Protein AF-A0A0M3J3S6-F1 (afdb_monomer)

Organism: Anisakis simplex (NCBI:txid6269)

InterPro domains:
  IPR035309 Proteasome activator complex subunit 4 [PTHR32170] (25-296)

Nearest PDB structures (foldseek):
  7naq-assembly1_c  TM=9.068E-01  e=1.098E-08  Homo sapiens
  8cvs-assembly1_c  TM=9.176E-01  e=7.617E-08  Homo sapiens
  4v7o-assembly2_B5  TM=7.459E-01  e=9.297E-04  Saccharomyces cerevisiae
  9d0t-assembly1_O  TM=7.222E-01  e=2.044E-02  Saccharomyces cerevisiae
  5h78-assembly1_B  TM=4.560E-01  e=6.782E-02  Homo sapiens

Foldseek 3Di:
DPDPPPPPVDPADPDDPDFDDDVNHRPLLVVLVVLLVVLVVCVVVVDPDPVVLLVSLVVLLCSQQPPPDHPVVLVVLVVVLVVVCVVQDDPVVPPPPGDVVSVVSVVVSVVRVVVNCCSQPVDDDHPSNVSSLLSLLVQLLDQDPVSVVSSLVSLLVVCNRDPPPVVSCLVVLLVLLPPPPPPRDPSSVLSSLSNLLSNLLLQNQDQVSCVSVVVSLVVRPPPPDPSVVVSNVSSVVSNVVSDDDHDLADDDDPVVVVVVLVVQPPVPDPDHDPDDDDDPVNVVVVVVVNVVSSVVSVD

Mean predicted aligned error: 11.18 Å

Radius of gyration: 24.39 Å; Cα contacts (8 Å, |Δi|>4): 211; chains: 1; bounding box: 54×59×64 Å

Secondary structure (DSSP, 8-state):
----------TTS---TT--EETTEEHHHHHHHHHHHHHHHHHHHT---HHHHHHHHHHHHHHHH-BSB-HHHHHHHHHHHHHHHHHH--TTTGGGG--HHHHHHHHHHHHHHHHHHHHHHS----HHHHHHHHHHHHHHTSS-HHHHHHHHHHHHHHHHHSTTTHHHHHHHHHTTT-TTSTT--HHHHHHHHHHHHHTTTTTS--HHHHHHHHHHHHH----S-HHHHHHHHHHHHHHHHH-----SS----HHHHHHHHHHH-TTT-SS--SSPPPPHHHHHHHHHHHHHHHHHHT-

Sequence (299 aa):
MIAHRSDALRADDFTHRGAITFDGRNIRQLMVEGLHELVDFLLVMQFDDTRVYMAICSLFSLIVFCNASTPALYEQCLAQFVAMREVYSDPLRGKKANIDDVVRNCLSLLHRQRLVVDQTQRVSFNKSHLIVMKDLVRLATSPYEIVRRAAGIVLASFFQTFQFSYILLLEDVLKFMDPTAKNVSEKDFKGALQVLCTGQFFIERDWPTLNRILPELVKANYADKPDILEMLKAIEVLAVSGWKWMPIKIEISKELVALSKNFWDVSKGTIKPEYPTISAEREAKAIAKLAEKSKRNEK

pLDDT: mean 76.26, std 13.69, range [25.52, 92.0]

Solvent-accessible surface area (backbone atoms only — not comparable to full-atom values): 17774 Å² total; per-residue (Å²): 142,77,80,83,75,80,76,78,67,68,93,77,62,90,74,52,97,81,61,67,56,58,96,84,40,55,49,69,57,56,51,49,54,54,49,50,56,49,50,55,50,41,63,74,69,61,64,82,62,61,66,58,56,44,52,51,45,51,48,54,44,42,70,72,63,49,68,95,52,46,69,69,60,48,52,52,52,48,54,52,47,52,55,49,48,64,76,60,55,54,84,86,66,42,91,82,62,65,51,68,67,60,55,50,50,50,54,55,47,53,52,49,51,50,46,46,48,51,62,49,75,66,61,75,90,42,69,69,58,51,51,54,52,52,52,36,50,57,43,17,35,36,89,48,65,71,42,18,51,50,23,35,55,49,50,31,54,46,43,74,50,40,74,75,52,58,68,76,46,44,68,66,44,51,64,43,51,46,86,82,50,94,78,68,47,74,53,30,36,54,20,36,53,47,45,55,61,46,48,47,67,57,57,74,78,49,62,76,58,50,70,53,50,53,60,49,57,70,67,49,77,66,85,88,47,69,71,56,50,53,51,52,52,51,41,50,53,46,40,60,74,35,61,63,94,73,76,46,72,73,82,80,58,70,65,59,53,56,55,53,50,60,76,67,38,65,91,79,48,98,66,76,73,96,63,78,83,83,51,72,69,57,52,53,52,49,53,51,53,43,56,52,50,25,59,58,51,74,107

Structure (mmCIF, N/CA/C/O backbone):
data_AF-A0A0M3J3S6-F1
#
_entry.id   AF-A0A0M3J3S6-F1
#
loop_
_atom_site.group_PDB
_atom_site.id
_atom_site.type_symbol
_atom_site.label_atom_id
_atom_site.label_alt_id
_atom_site.label_comp_id
_atom_site.label_asym_id
_atom_site.label_entity_id
_atom_site.label_seq_id
_atom_site.pdbx_PDB_ins_code
_atom_site.Cartn_x
_atom_site.Cartn_y
_atom_site.Cartn_z
_atom_site.occupancy
_atom_site.B_iso_or_equiv
_atom_site.auth_seq_id
_atom_site.auth_comp_id
_atom_site.auth_asym_id
_atom_site.auth_atom_id
_atom_site.pdbx_PDB_model_num
ATOM 1 N N . MET A 1 1 ? 20.738 -37.318 -16.248 1.00 31.14 1 MET A N 1
ATOM 2 C CA . MET A 1 1 ? 21.256 -37.092 -14.880 1.00 31.14 1 MET A CA 1
ATOM 3 C C . MET A 1 1 ? 21.834 -35.685 -14.780 1.00 31.14 1 MET A C 1
ATOM 5 O O . MET A 1 1 ? 23.037 -35.504 -14.688 1.00 31.14 1 MET A O 1
ATOM 9 N N . ILE A 1 2 ? 20.967 -34.677 -14.830 1.00 28.27 2 ILE A N 1
ATOM 10 C CA . ILE A 1 2 ? 21.319 -33.306 -14.456 1.00 28.27 2 ILE A CA 1
ATOM 11 C C . ILE A 1 2 ? 20.430 -33.027 -13.259 1.00 28.27 2 ILE A C 1
ATOM 13 O O . ILE A 1 2 ? 19.208 -33.118 -13.357 1.00 28.27 2 ILE A O 1
ATOM 17 N N . ALA A 1 3 ? 21.082 -32.884 -12.112 1.00 25.52 3 ALA A N 1
ATOM 18 C CA . ALA A 1 3 ? 20.465 -32.843 -10.806 1.00 25.52 3 ALA A CA 1
ATOM 19 C C . ALA A 1 3 ? 19.371 -31.773 -10.756 1.00 25.52 3 ALA A C 1
ATOM 21 O O . ALA A 1 3 ? 19.620 -30.597 -11.022 1.00 25.52 3 ALA A O 1
ATOM 22 N N . HIS A 1 4 ? 18.174 -32.211 -10.369 1.00 27.47 4 HIS A N 1
ATOM 23 C CA . HIS A 1 4 ? 17.184 -31.380 -9.709 1.00 27.47 4 HIS A CA 1
ATOM 24 C C . HIS A 1 4 ? 17.869 -30.700 -8.522 1.00 27.47 4 HIS A C 1
ATOM 26 O O . HIS A 1 4 ? 17.988 -31.280 -7.444 1.00 27.47 4 HIS A O 1
ATOM 32 N N . ARG A 1 5 ? 18.374 -29.482 -8.736 1.00 26.69 5 ARG A N 1
ATOM 33 C CA . ARG A 1 5 ? 18.741 -28.596 -7.642 1.00 26.69 5 ARG A CA 1
ATOM 34 C C . ARG A 1 5 ? 17.424 -28.127 -7.051 1.00 26.69 5 ARG A C 1
ATOM 36 O O . ARG A 1 5 ? 16.702 -27.318 -7.626 1.00 26.69 5 ARG A O 1
ATOM 43 N N . SER A 1 6 ? 17.080 -28.783 -5.958 1.00 27.73 6 SER A N 1
ATOM 44 C CA . SER A 1 6 ? 16.049 -28.429 -5.007 1.00 27.73 6 SER A CA 1
ATOM 45 C C . SER A 1 6 ? 16.311 -27.028 -4.452 1.00 27.73 6 SER A C 1
ATOM 47 O O . SER A 1 6 ? 16.726 -26.883 -3.308 1.00 27.73 6 SER A O 1
ATOM 49 N N . ASP A 1 7 ? 16.044 -25.993 -5.244 1.00 27.98 7 ASP A N 1
ATOM 50 C CA . ASP A 1 7 ? 15.824 -24.637 -4.742 1.00 27.98 7 ASP A CA 1
ATOM 51 C C . ASP A 1 7 ? 14.364 -24.537 -4.280 1.00 27.98 7 ASP A C 1
ATOM 53 O O . ASP A 1 7 ? 13.579 -23.707 -4.726 1.00 27.98 7 ASP A O 1
ATOM 57 N N . ALA A 1 8 ? 13.994 -25.419 -3.350 1.00 27.83 8 ALA A N 1
ATOM 58 C CA . ALA A 1 8 ? 12.908 -25.163 -2.417 1.00 27.83 8 ALA A CA 1
ATOM 59 C C . ALA A 1 8 ? 13.466 -24.252 -1.310 1.00 27.83 8 ALA A C 1
ATOM 61 O O . ALA A 1 8 ? 13.529 -24.621 -0.139 1.00 27.83 8 ALA A O 1
ATOM 62 N N . LEU A 1 9 ? 13.955 -23.072 -1.703 1.00 32.66 9 LEU A N 1
ATOM 63 C CA . LEU A 1 9 ? 14.213 -21.985 -0.772 1.00 32.66 9 LEU A CA 1
ATOM 64 C C . LEU A 1 9 ? 12.843 -21.518 -0.282 1.00 32.66 9 LEU A C 1
ATOM 66 O O . LEU A 1 9 ? 11.973 -21.164 -1.076 1.00 32.66 9 LEU A O 1
ATOM 70 N N . ARG A 1 10 ? 12.645 -21.648 1.030 1.00 31.23 10 ARG A N 1
ATOM 71 C CA . ARG A 1 10 ? 11.415 -21.354 1.767 1.00 31.23 10 ARG A CA 1
ATOM 72 C C . ARG A 1 10 ? 10.759 -20.084 1.232 1.00 31.23 10 ARG A C 1
ATOM 74 O O . ARG A 1 10 ? 11.365 -19.020 1.223 1.00 31.23 10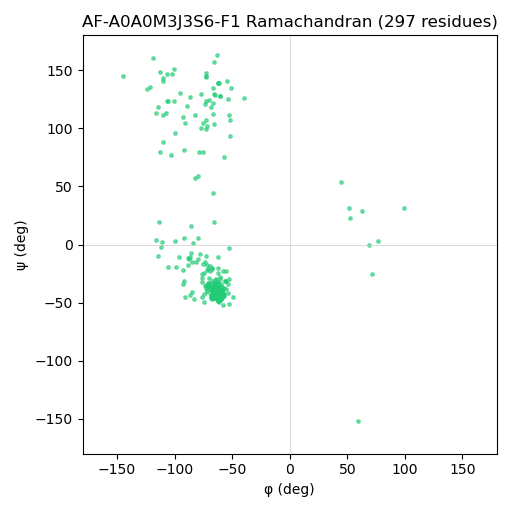 ARG A O 1
ATOM 81 N N . ALA A 1 11 ? 9.486 -20.196 0.871 1.00 35.84 11 ALA A N 1
ATOM 82 C CA . ALA A 1 11 ? 8.613 -19.092 0.473 1.00 35.84 11 ALA A CA 1
ATOM 83 C C . ALA A 1 11 ? 8.315 -18.086 1.616 1.00 35.84 11 ALA A C 1
ATOM 85 O O . ALA A 1 11 ? 7.327 -17.362 1.554 1.00 35.84 11 ALA A O 1
ATOM 86 N N . ASP A 1 12 ? 9.144 -18.063 2.664 1.00 40.12 12 ASP A N 1
ATOM 87 C CA . ASP A 1 12 ? 8.947 -17.320 3.909 1.00 40.12 12 ASP A CA 1
ATOM 88 C C . ASP A 1 12 ? 9.958 -16.171 4.088 1.00 40.12 12 ASP A C 1
ATOM 90 O O . ASP A 1 12 ? 9.867 -15.421 5.061 1.00 40.12 12 ASP A O 1
ATOM 94 N N . ASP A 1 13 ? 10.906 -15.977 3.164 1.00 42.88 13 ASP A N 1
ATOM 95 C CA . ASP A 1 13 ? 12.034 -15.072 3.388 1.00 42.88 13 ASP A CA 1
ATOM 96 C C . ASP A 1 13 ? 12.038 -13.825 2.492 1.00 42.88 13 ASP A C 1
ATOM 98 O O . ASP A 1 13 ? 11.620 -13.852 1.336 1.00 42.88 13 ASP A O 1
ATOM 102 N N . PHE A 1 14 ? 12.563 -12.709 3.020 1.00 45.75 14 PHE A N 1
ATOM 103 C CA . PHE A 1 14 ? 12.942 -11.505 2.256 1.00 45.75 14 PHE A CA 1
ATOM 104 C C . PHE A 1 14 ? 14.136 -11.788 1.315 1.00 45.75 14 PHE A C 1
ATOM 106 O O . PHE A 1 14 ? 15.112 -11.034 1.261 1.00 45.75 14 PHE A O 1
ATOM 113 N N . THR A 1 15 ? 14.125 -12.907 0.597 1.00 44.88 15 THR A N 1
ATOM 114 C CA . THR A 1 15 ? 15.213 -13.305 -0.293 1.00 44.88 15 THR A CA 1
ATOM 115 C C . THR A 1 15 ? 15.113 -12.533 -1.598 1.00 44.88 15 THR A C 1
ATOM 117 O O . THR A 1 15 ? 14.662 -13.040 -2.623 1.00 44.88 15 THR A O 1
ATOM 120 N N . HIS A 1 16 ? 15.581 -11.289 -1.580 1.00 49.75 16 HIS A N 1
ATOM 121 C CA . HIS A 1 16 ? 16.113 -10.686 -2.794 1.00 49.75 16 HIS A CA 1
ATOM 122 C C . HIS A 1 16 ? 17.467 -11.341 -3.087 1.00 49.75 16 HIS A C 1
ATOM 124 O O . HIS A 1 16 ? 18.223 -11.662 -2.166 1.00 49.75 16 HIS A O 1
ATOM 130 N N . ARG A 1 17 ? 17.796 -11.545 -4.367 1.00 40.12 17 ARG A N 1
ATOM 131 C CA . ARG A 1 17 ? 19.137 -11.989 -4.775 1.00 40.12 17 ARG A CA 1
ATOM 132 C C . ARG A 1 17 ? 20.177 -11.033 -4.163 1.00 40.12 17 ARG A C 1
ATOM 134 O O . ARG A 1 17 ? 20.222 -9.872 -4.553 1.00 40.12 17 ARG A O 1
ATOM 141 N N . GLY A 1 18 ? 20.976 -11.517 -3.206 1.00 50.75 18 GLY A N 1
ATOM 142 C CA . GLY A 1 18 ? 21.977 -10.717 -2.481 1.00 50.75 18 GLY A CA 1
ATOM 143 C C . GLY A 1 18 ? 21.557 -10.220 -1.089 1.00 50.75 18 GLY A C 1
ATOM 144 O O . GLY A 1 18 ? 21.982 -9.140 -0.686 1.00 50.75 18 GLY A O 1
ATOM 145 N N . ALA A 1 19 ? 20.720 -10.963 -0.357 1.00 55.97 19 ALA A N 1
ATOM 146 C CA . ALA A 1 19 ? 20.384 -10.628 1.026 1.00 55.97 19 ALA A CA 1
ATOM 147 C C . ALA A 1 19 ? 21.639 -10.614 1.921 1.00 55.97 19 ALA A C 1
ATOM 149 O O . ALA A 1 19 ? 22.412 -11.571 1.945 1.00 55.97 19 ALA A O 1
ATOM 150 N N . ILE A 1 20 ? 21.839 -9.517 2.655 1.00 63.06 20 ILE A N 1
ATOM 151 C CA . ILE A 1 20 ? 22.904 -9.407 3.654 1.00 63.06 20 ILE A CA 1
ATOM 152 C C . ILE A 1 20 ? 22.480 -10.269 4.846 1.00 63.06 20 ILE A C 1
ATOM 154 O O . ILE A 1 20 ? 21.537 -9.931 5.567 1.00 63.06 20 ILE A O 1
ATOM 158 N N . THR A 1 21 ? 23.138 -11.413 5.009 1.00 69.50 21 THR A N 1
ATOM 159 C CA . THR A 1 21 ? 22.896 -12.342 6.113 1.00 69.50 21 THR A CA 1
ATOM 160 C C . THR A 1 21 ? 23.877 -12.078 7.246 1.00 69.50 21 THR A C 1
ATOM 162 O O . THR A 1 21 ? 25.084 -12.046 7.010 1.00 69.50 21 THR A O 1
ATOM 165 N N . PHE A 1 22 ? 23.372 -11.952 8.469 1.00 59.50 22 PHE A N 1
ATOM 166 C CA . PHE A 1 22 ? 24.170 -12.043 9.692 1.00 59.50 22 PHE A CA 1
ATOM 167 C C . PHE A 1 22 ? 23.834 -13.393 10.338 1.00 59.50 22 PHE A C 1
ATOM 169 O O . PHE A 1 22 ? 22.656 -13.710 10.499 1.00 59.50 22 PHE A O 1
ATOM 176 N N . ASP A 1 23 ? 24.835 -14.240 10.584 1.00 63.81 23 ASP A N 1
ATOM 177 C CA . ASP A 1 23 ? 24.664 -15.610 11.109 1.00 63.81 23 ASP A CA 1
ATOM 178 C C . ASP A 1 23 ? 23.659 -16.495 10.338 1.00 63.81 23 ASP A C 1
ATOM 180 O O . ASP A 1 23 ? 22.977 -17.351 10.899 1.00 63.81 23 ASP A O 1
ATOM 184 N N . GLY A 1 24 ? 23.531 -16.282 9.024 1.00 72.38 24 GLY A N 1
ATOM 185 C CA . GLY A 1 24 ? 22.598 -17.030 8.171 1.00 72.38 24 GLY A CA 1
ATOM 186 C C . GLY A 1 24 ? 21.128 -16.602 8.286 1.00 72.38 24 GLY A C 1
ATOM 187 O O . GLY A 1 24 ? 20.283 -17.185 7.611 1.00 72.38 24 GLY A O 1
ATOM 188 N N . ARG A 1 25 ? 20.812 -15.568 9.080 1.00 72.25 25 ARG A N 1
ATOM 189 C CA . ARG A 1 25 ? 19.485 -14.934 9.134 1.00 72.25 25 ARG A CA 1
ATOM 190 C C . ARG A 1 25 ? 19.480 -13.616 8.364 1.00 72.25 25 ARG A C 1
ATOM 192 O O . ARG A 1 25 ? 20.478 -12.892 8.329 1.00 72.25 25 ARG A O 1
ATOM 199 N N . ASN A 1 26 ? 18.349 -13.280 7.745 1.00 79.25 26 ASN A N 1
ATOM 200 C CA . ASN A 1 26 ? 18.203 -11.998 7.059 1.00 79.25 26 ASN A CA 1
ATOM 201 C C . ASN A 1 26 ? 18.146 -10.866 8.088 1.00 79.25 26 ASN A C 1
ATOM 203 O O . ASN A 1 26 ? 17.247 -10.836 8.929 1.00 79.25 26 ASN A O 1
ATOM 207 N N . ILE A 1 27 ? 19.041 -9.883 7.966 1.00 82.44 27 ILE A N 1
ATOM 208 C CA . ILE A 1 27 ? 19.086 -8.731 8.883 1.00 82.44 27 ILE A CA 1
ATOM 209 C C . ILE A 1 27 ? 17.742 -7.990 8.902 1.00 82.44 27 ILE A C 1
ATOM 211 O O . ILE A 1 27 ? 17.273 -7.587 9.959 1.00 82.44 27 ILE A O 1
ATOM 215 N N . ARG A 1 28 ? 17.067 -7.874 7.750 1.00 81.19 28 ARG A N 1
ATOM 216 C CA . ARG A 1 28 ? 15.745 -7.232 7.668 1.00 81.19 28 ARG A CA 1
ATOM 217 C C . ARG A 1 28 ? 14.683 -7.928 8.517 1.00 81.19 28 ARG A C 1
ATOM 219 O O . ARG A 1 28 ? 13.874 -7.237 9.119 1.00 81.19 28 ARG A O 1
ATOM 226 N N . GLN A 1 29 ? 14.689 -9.261 8.580 1.00 83.12 29 GLN A N 1
ATOM 227 C CA . GLN A 1 29 ? 13.732 -10.005 9.409 1.00 83.12 29 GLN A CA 1
ATOM 228 C C . GLN A 1 29 ? 13.996 -9.749 10.890 1.00 83.12 29 GLN A C 1
ATOM 230 O O . GLN A 1 29 ? 13.073 -9.375 11.602 1.00 83.12 29 GLN A O 1
ATOM 235 N N . LEU A 1 30 ? 15.262 -9.828 11.310 1.00 85.56 30 LEU A N 1
ATOM 236 C CA . LEU A 1 30 ? 15.662 -9.532 12.688 1.00 85.56 30 LEU A CA 1
ATOM 237 C C . LEU A 1 30 ? 15.292 -8.101 13.102 1.00 85.56 30 LEU A C 1
ATOM 239 O O . LEU A 1 30 ? 14.834 -7.879 14.218 1.00 85.56 30 LEU A O 1
ATOM 243 N N . MET A 1 31 ? 15.447 -7.126 12.199 1.00 86.12 31 MET A N 1
ATOM 244 C CA . MET A 1 31 ? 15.030 -5.747 12.465 1.00 86.12 31 MET A CA 1
ATOM 245 C C . MET A 1 31 ? 13.510 -5.614 12.598 1.00 86.12 31 MET A C 1
ATOM 247 O O . MET A 1 31 ? 13.053 -4.873 13.458 1.00 86.12 31 MET A O 1
ATOM 251 N N . VAL A 1 32 ? 12.724 -6.312 11.772 1.00 87.69 32 VAL A N 1
ATOM 252 C CA . VAL A 1 32 ? 11.255 -6.296 11.879 1.00 87.69 32 VAL A CA 1
ATOM 253 C C . VAL A 1 32 ? 10.794 -6.940 13.185 1.00 87.69 32 VAL A C 1
ATOM 255 O O . VAL A 1 32 ? 9.946 -6.367 13.856 1.00 87.69 32 VAL A O 1
ATOM 258 N N . GLU A 1 33 ? 11.370 -8.080 13.566 1.00 89.19 33 GLU A N 1
ATOM 259 C CA . GLU A 1 33 ? 11.063 -8.765 14.829 1.00 89.19 33 GLU A CA 1
ATOM 260 C C . GLU A 1 33 ? 11.391 -7.874 16.037 1.00 89.19 33 GLU A C 1
ATOM 262 O O . GLU A 1 33 ? 10.532 -7.649 16.886 1.00 89.19 33 GLU A O 1
ATOM 267 N N . GLY A 1 34 ? 12.582 -7.266 16.064 1.00 88.56 34 GLY A N 1
ATOM 268 C CA . GLY A 1 34 ? 12.962 -6.348 17.141 1.00 88.56 34 GLY A CA 1
ATOM 269 C C . GLY A 1 34 ? 12.110 -5.074 17.192 1.00 88.56 34 GLY A C 1
ATOM 270 O O . GLY A 1 34 ? 11.797 -4.580 18.274 1.00 88.56 34 GLY A O 1
ATOM 271 N N . LEU A 1 35 ? 11.695 -4.537 16.038 1.00 90.00 35 LEU A N 1
ATOM 272 C CA . LEU A 1 35 ? 10.778 -3.393 15.995 1.00 90.00 35 LEU A CA 1
ATOM 273 C C . LEU A 1 35 ? 9.362 -3.768 16.445 1.00 90.00 35 LEU A C 1
ATOM 275 O O . LEU A 1 35 ? 8.721 -2.950 17.097 1.00 90.00 35 LEU A O 1
ATOM 279 N N . HIS A 1 36 ? 8.887 -4.974 16.132 1.00 91.12 36 HIS A N 1
ATOM 280 C CA . HIS A 1 36 ? 7.587 -5.474 16.583 1.00 91.12 36 HIS A CA 1
ATOM 281 C C . HIS A 1 36 ? 7.528 -5.553 18.116 1.00 91.12 36 HIS A C 1
ATOM 283 O O . HIS A 1 36 ? 6.637 -4.972 18.734 1.00 91.12 36 HIS A O 1
ATOM 289 N N . GLU A 1 37 ? 8.540 -6.165 18.738 1.00 90.62 37 GLU A N 1
ATOM 290 C CA . GLU A 1 37 ? 8.659 -6.236 20.202 1.00 90.62 37 GLU A CA 1
ATOM 291 C C . GLU A 1 37 ? 8.745 -4.842 20.842 1.00 90.62 37 GLU A C 1
ATOM 293 O O . GLU A 1 37 ? 8.135 -4.585 21.883 1.00 90.62 37 GLU A O 1
ATOM 298 N N . LEU A 1 38 ? 9.463 -3.912 20.200 1.00 89.50 38 LEU A N 1
ATOM 299 C CA . LEU A 1 38 ? 9.559 -2.532 20.668 1.00 89.50 38 LEU A CA 1
ATOM 300 C C . LEU A 1 38 ? 8.211 -1.803 20.593 1.00 89.50 38 LEU A C 1
ATOM 302 O O . LEU A 1 38 ? 7.867 -1.073 21.521 1.00 89.50 38 LEU A O 1
ATOM 306 N N . VAL A 1 39 ? 7.443 -1.985 19.516 1.00 87.69 39 VAL A N 1
ATOM 307 C CA . VAL A 1 39 ? 6.102 -1.395 19.382 1.00 87.69 39 VAL A CA 1
ATOM 308 C C . VAL A 1 39 ? 5.175 -1.931 20.466 1.00 87.69 39 VAL A C 1
ATOM 310 O O . VAL A 1 39 ? 4.505 -1.136 21.124 1.00 87.69 39 VAL A O 1
ATOM 313 N N . ASP A 1 40 ? 5.176 -3.242 20.703 1.00 88.38 40 ASP A N 1
ATOM 314 C CA . ASP A 1 40 ? 4.365 -3.852 21.757 1.00 88.38 40 ASP A CA 1
ATOM 315 C C . ASP A 1 40 ? 4.750 -3.310 23.144 1.00 88.38 40 ASP A C 1
ATOM 317 O O . ASP A 1 40 ? 3.876 -2.909 23.916 1.00 88.38 40 ASP A O 1
ATOM 321 N N . PHE A 1 41 ? 6.048 -3.192 23.442 1.00 88.12 41 PHE A N 1
ATOM 322 C CA . PHE A 1 41 ? 6.523 -2.595 24.693 1.00 88.12 41 PHE A CA 1
ATOM 323 C C . PHE A 1 41 ? 6.090 -1.129 24.849 1.00 88.12 41 PHE A C 1
ATOM 325 O O . PHE A 1 41 ? 5.604 -0.735 25.911 1.00 88.12 41 PHE A O 1
ATOM 332 N N . LEU A 1 42 ? 6.230 -0.315 23.800 1.00 85.88 42 LEU A N 1
ATOM 333 C CA . LEU A 1 42 ? 5.876 1.107 23.839 1.00 85.88 42 LEU A CA 1
ATOM 334 C C . LEU A 1 42 ? 4.371 1.330 24.015 1.00 85.88 42 LEU A C 1
ATOM 336 O O . LEU A 1 42 ? 3.973 2.226 24.761 1.00 85.88 42 LEU A O 1
ATOM 340 N N . LEU A 1 43 ? 3.542 0.500 23.374 1.00 82.75 43 LEU A N 1
ATOM 341 C CA . LEU A 1 43 ? 2.088 0.561 23.512 1.00 82.75 43 LEU A CA 1
ATOM 342 C C . LEU A 1 43 ? 1.626 0.137 24.913 1.00 82.75 43 LEU A C 1
ATOM 344 O O . LEU A 1 43 ? 0.719 0.764 25.458 1.00 82.75 43 LEU A O 1
ATOM 348 N N . VAL A 1 44 ? 2.263 -0.873 25.520 1.00 84.62 44 VAL A N 1
ATOM 349 C CA . VAL A 1 44 ? 1.963 -1.303 26.900 1.00 84.62 44 VAL A CA 1
ATOM 350 C C . VAL A 1 44 ? 2.386 -0.244 27.917 1.00 84.62 44 VAL A C 1
ATOM 352 O O . VAL A 1 44 ? 1.636 0.056 28.842 1.00 84.62 44 VAL A O 1
ATOM 355 N N . MET A 1 45 ? 3.569 0.345 27.738 1.00 81.31 45 MET A N 1
ATOM 356 C CA . MET A 1 45 ? 4.106 1.360 28.647 1.00 81.31 45 MET A CA 1
ATOM 357 C C . MET A 1 45 ? 3.491 2.754 28.449 1.00 81.31 45 MET A C 1
ATOM 359 O O . MET A 1 45 ? 3.772 3.639 29.252 1.00 81.31 45 MET A O 1
ATOM 363 N N . GLN A 1 46 ? 2.687 2.958 27.395 1.00 72.00 46 GLN A N 1
ATOM 364 C CA . GLN A 1 46 ? 2.116 4.250 26.987 1.00 72.00 46 GLN A CA 1
ATOM 365 C C . GLN A 1 46 ? 3.143 5.390 27.016 1.00 72.00 46 GLN A C 1
ATOM 367 O O . GLN A 1 46 ? 2.951 6.420 27.657 1.00 72.00 46 GLN A O 1
ATOM 372 N N . PHE A 1 47 ? 4.269 5.199 26.329 1.00 72.62 47 PHE A N 1
ATOM 373 C CA . PHE A 1 47 ? 5.310 6.223 26.292 1.00 72.62 47 PHE A CA 1
ATOM 374 C C . PHE A 1 47 ? 4.805 7.484 25.569 1.00 72.62 47 PHE A C 1
ATOM 376 O O . PHE A 1 47 ? 4.309 7.376 24.449 1.00 72.62 47 PHE A O 1
ATOM 383 N N . ASP A 1 48 ? 4.957 8.665 26.176 1.00 77.00 48 ASP A N 1
ATOM 384 C CA . ASP A 1 48 ? 4.420 9.935 25.651 1.00 77.00 48 ASP A CA 1
ATOM 385 C C . ASP A 1 48 ? 5.263 10.571 24.522 1.00 77.00 48 ASP A C 1
ATOM 387 O O . ASP A 1 48 ? 4.807 11.500 23.847 1.00 77.00 48 ASP A O 1
ATOM 391 N N . ASP A 1 49 ? 6.500 10.113 24.278 1.00 82.19 49 ASP A N 1
ATOM 392 C CA . ASP A 1 49 ? 7.348 10.724 23.244 1.00 82.19 49 ASP A CA 1
ATOM 393 C C . ASP A 1 49 ? 6.929 10.292 21.829 1.00 82.19 49 ASP A C 1
ATOM 395 O O . ASP A 1 49 ? 7.309 9.239 21.308 1.00 82.19 49 ASP A O 1
ATOM 399 N N . THR A 1 50 ? 6.185 11.175 21.166 1.00 86.44 50 THR A N 1
ATOM 400 C CA . THR A 1 50 ? 5.745 11.012 19.771 1.00 86.44 50 THR A CA 1
ATOM 401 C C . THR A 1 50 ? 6.892 10.845 18.766 1.00 86.44 50 THR A C 1
ATOM 403 O O . THR A 1 50 ? 6.685 10.255 17.702 1.00 86.44 50 THR A O 1
ATOM 406 N N . ARG A 1 51 ? 8.115 11.302 19.078 1.00 88.25 51 ARG A N 1
ATOM 407 C CA . ARG A 1 51 ? 9.268 11.203 18.165 1.00 88.25 51 ARG A CA 1
ATOM 408 C C . ARG A 1 51 ? 9.730 9.766 17.972 1.00 88.25 51 ARG A C 1
ATOM 410 O O . ARG A 1 51 ? 10.139 9.412 16.868 1.00 88.25 51 ARG A O 1
ATOM 417 N N . VAL A 1 52 ? 9.625 8.939 19.012 1.00 89.00 52 VAL A N 1
ATOM 418 C CA . VAL A 1 52 ? 10.019 7.525 18.955 1.00 89.00 52 VAL A CA 1
ATOM 419 C C . VAL A 1 52 ? 9.105 6.769 17.992 1.00 89.00 52 VAL A C 1
ATOM 421 O O . VAL A 1 52 ? 9.589 6.088 17.092 1.00 89.00 52 VAL A O 1
ATOM 424 N N . TYR A 1 53 ? 7.789 6.973 18.088 1.00 87.50 53 TYR A N 1
ATOM 425 C CA . TYR A 1 53 ? 6.835 6.352 17.164 1.00 87.50 53 TYR A CA 1
ATOM 426 C C . TYR A 1 53 ? 7.015 6.825 15.719 1.00 87.50 53 TYR A C 1
ATOM 428 O O . TYR A 1 53 ? 6.927 6.019 14.793 1.00 87.50 53 TYR A O 1
ATOM 436 N N . MET A 1 54 ? 7.309 8.113 15.506 1.00 88.69 54 MET A N 1
ATOM 437 C CA . MET A 1 54 ? 7.619 8.621 14.164 1.00 88.69 54 MET A CA 1
ATOM 438 C C . MET A 1 54 ? 8.885 7.978 13.585 1.00 88.69 54 MET A C 1
ATOM 440 O O . MET A 1 54 ? 8.898 7.619 12.407 1.00 88.69 54 MET A O 1
ATOM 444 N N . ALA A 1 55 ? 9.926 7.797 14.403 1.00 89.94 55 ALA A N 1
ATOM 445 C CA . ALA A 1 55 ? 11.150 7.115 13.994 1.00 89.94 55 ALA A CA 1
ATOM 446 C C . ALA A 1 55 ? 10.898 5.635 13.665 1.00 89.94 55 ALA A C 1
ATOM 448 O O . ALA A 1 55 ? 11.429 5.124 12.686 1.00 89.94 55 ALA A O 1
ATOM 449 N N . ILE A 1 56 ? 10.036 4.950 14.419 1.00 90.69 56 ILE A N 1
ATOM 450 C CA . ILE A 1 56 ? 9.641 3.569 14.112 1.00 90.69 56 ILE A CA 1
ATOM 451 C C . ILE A 1 56 ? 8.894 3.499 12.773 1.00 90.69 56 ILE A C 1
ATOM 453 O O . ILE A 1 56 ? 9.215 2.659 11.933 1.00 90.69 56 ILE A O 1
ATOM 457 N N . CYS A 1 57 ? 7.953 4.415 12.518 1.00 89.25 57 CYS A N 1
ATOM 458 C CA . CYS A 1 57 ? 7.238 4.472 11.239 1.00 89.25 57 CYS A CA 1
ATOM 459 C C . CYS A 1 57 ? 8.196 4.698 10.055 1.00 89.25 57 CYS A C 1
ATOM 461 O O . CYS A 1 57 ? 8.058 4.058 9.009 1.00 89.25 57 CYS A O 1
ATOM 463 N N . SER A 1 58 ? 9.184 5.588 10.208 1.00 88.81 58 SER A N 1
ATOM 464 C CA . SER A 1 58 ? 10.175 5.843 9.158 1.00 88.81 58 SER A CA 1
ATOM 465 C C . SER A 1 58 ? 11.127 4.661 8.959 1.00 88.81 58 SER A C 1
ATOM 467 O O . SER A 1 58 ? 11.456 4.345 7.816 1.00 88.81 58 SER A O 1
ATOM 469 N N . LEU A 1 59 ? 11.499 3.949 10.029 1.00 89.38 59 LEU A N 1
ATOM 470 C CA . LEU A 1 59 ? 12.274 2.710 9.947 1.00 89.38 59 LEU A CA 1
ATOM 471 C C . LEU A 1 59 ? 11.503 1.601 9.226 1.00 89.38 59 LEU A C 1
ATOM 473 O O . LEU A 1 59 ? 12.075 0.956 8.350 1.00 89.38 59 LEU A O 1
ATOM 477 N N . PHE A 1 60 ? 10.210 1.415 9.508 1.00 88.88 60 PHE A N 1
ATOM 478 C CA . PHE A 1 60 ? 9.383 0.457 8.768 1.00 88.88 60 PHE A CA 1
ATOM 479 C C . PHE A 1 60 ? 9.317 0.789 7.276 1.00 88.88 60 PHE A C 1
ATOM 481 O O . PHE A 1 60 ? 9.497 -0.097 6.438 1.00 88.88 60 PHE A O 1
ATOM 488 N N . SER A 1 61 ? 9.135 2.068 6.939 1.00 87.31 61 SER A N 1
ATOM 489 C CA . SER A 1 61 ? 9.182 2.541 5.553 1.00 87.31 61 SER A CA 1
ATOM 490 C C . SER A 1 61 ? 10.541 2.250 4.897 1.00 87.31 61 SER A C 1
ATOM 492 O O . SER A 1 61 ? 10.604 1.721 3.787 1.00 87.31 61 SER A O 1
ATOM 494 N N . LEU A 1 62 ? 11.647 2.509 5.601 1.00 85.69 62 LEU A N 1
ATOM 495 C CA . LEU A 1 62 ? 12.995 2.254 5.097 1.00 85.69 62 LEU A CA 1
ATOM 496 C C . LEU A 1 62 ? 13.244 0.756 4.861 1.00 85.69 62 LEU A C 1
ATOM 498 O O . LEU A 1 62 ? 13.745 0.376 3.807 1.00 85.69 62 LEU A O 1
ATOM 502 N N . ILE A 1 63 ? 12.874 -0.103 5.812 1.00 83.62 63 ILE A N 1
ATOM 503 C CA . ILE A 1 63 ? 13.116 -1.550 5.725 1.00 83.62 63 ILE A CA 1
ATOM 504 C C . ILE A 1 63 ? 12.355 -2.169 4.551 1.00 83.62 63 ILE A C 1
ATOM 506 O O . ILE A 1 63 ? 12.900 -3.036 3.863 1.00 83.62 63 ILE A O 1
ATOM 510 N N . VAL A 1 64 ? 11.114 -1.730 4.318 1.00 80.19 64 VAL A N 1
ATOM 511 C CA . VAL A 1 64 ? 10.262 -2.296 3.269 1.00 80.19 64 VAL A CA 1
ATOM 512 C C . VAL A 1 64 ? 10.549 -1.695 1.897 1.00 80.19 64 VAL A C 1
ATOM 514 O O . VAL A 1 64 ? 10.702 -2.449 0.939 1.00 80.19 64 VAL A O 1
ATOM 517 N N . PHE A 1 65 ? 10.651 -0.369 1.783 1.00 76.81 65 PHE A N 1
ATOM 518 C CA . PHE A 1 65 ? 10.756 0.291 0.479 1.00 76.81 65 PHE A CA 1
ATOM 519 C C . PHE A 1 65 ? 12.199 0.527 0.020 1.00 76.81 65 PHE A C 1
ATOM 521 O O . PHE A 1 65 ? 12.438 0.675 -1.176 1.00 76.81 65 PHE A O 1
ATOM 528 N N . CYS A 1 66 ? 13.189 0.566 0.920 1.00 73.38 66 CYS A N 1
ATOM 529 C CA . CYS A 1 66 ? 14.551 0.950 0.543 1.00 73.38 66 CYS A CA 1
ATOM 530 C C . CYS A 1 66 ? 15.456 -0.268 0.341 1.00 73.38 66 CYS A C 1
ATOM 532 O O . CYS A 1 66 ? 16.101 -0.777 1.259 1.00 73.38 66 CYS A O 1
ATOM 534 N N . ASN A 1 67 ? 15.581 -0.689 -0.919 1.00 65.75 67 ASN A N 1
ATOM 535 C CA . ASN A 1 67 ? 16.596 -1.644 -1.355 1.00 65.75 67 ASN A CA 1
ATOM 536 C C . ASN A 1 67 ? 17.594 -0.928 -2.288 1.00 65.75 67 ASN A C 1
ATOM 538 O O . ASN A 1 67 ? 17.476 -0.988 -3.508 1.00 65.75 67 ASN A O 1
ATOM 542 N N . ALA A 1 68 ? 18.537 -0.181 -1.703 1.00 65.19 68 ALA A N 1
ATOM 543 C CA . ALA A 1 68 ? 19.588 0.624 -2.355 1.00 65.19 68 ALA A CA 1
ATOM 544 C C . ALA A 1 68 ? 19.184 1.928 -3.086 1.00 65.19 68 ALA A C 1
ATOM 546 O O . ALA A 1 68 ? 20.015 2.830 -3.177 1.00 65.19 68 ALA A O 1
ATOM 547 N N . SER A 1 69 ? 17.950 2.094 -3.572 1.00 69.38 69 SER A N 1
ATOM 548 C CA . SER A 1 69 ? 17.471 3.378 -4.124 1.00 69.38 69 SER A CA 1
ATOM 549 C C . SER A 1 69 ? 15.992 3.591 -3.817 1.00 69.38 69 SER A C 1
ATOM 551 O O . SER A 1 69 ? 15.245 2.616 -3.774 1.00 69.38 69 SER A O 1
ATOM 553 N N . THR A 1 70 ? 15.584 4.842 -3.583 1.00 78.06 70 THR A N 1
ATOM 554 C CA . THR A 1 70 ? 14.188 5.208 -3.305 1.00 78.06 70 THR A CA 1
ATOM 555 C C . THR A 1 70 ? 13.516 5.785 -4.553 1.00 78.06 70 THR A C 1
ATOM 557 O O . THR A 1 70 ? 14.195 6.427 -5.363 1.00 78.06 70 THR A O 1
ATOM 560 N N . PRO A 1 71 ? 12.187 5.627 -4.708 1.00 79.94 71 PRO A N 1
ATOM 561 C CA . PRO A 1 71 ? 11.442 6.241 -5.808 1.00 79.94 71 PRO A CA 1
ATOM 562 C C . PRO A 1 71 ? 11.660 7.759 -5.903 1.00 79.94 71 PRO A C 1
ATOM 564 O O . PRO A 1 71 ? 11.925 8.273 -6.9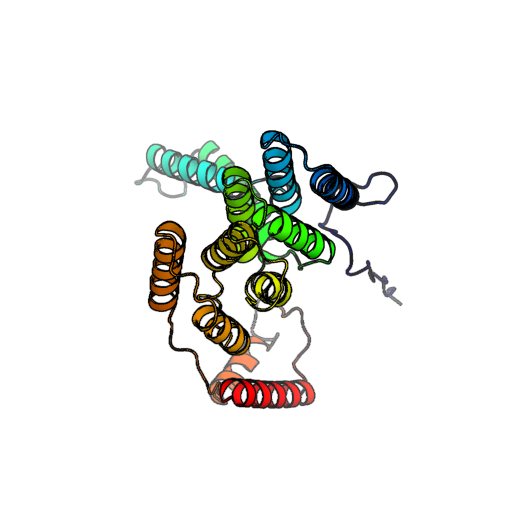84 1.00 79.94 71 PRO A O 1
ATOM 567 N N . ALA A 1 72 ? 11.672 8.459 -4.764 1.00 83.00 72 ALA A N 1
ATOM 568 C CA . ALA A 1 72 ? 11.902 9.905 -4.715 1.00 83.00 72 ALA A CA 1
ATOM 569 C C . ALA A 1 72 ? 13.290 10.310 -5.249 1.00 83.00 72 ALA A C 1
ATOM 571 O O . ALA A 1 72 ? 13.416 11.272 -6.005 1.00 83.00 72 ALA A O 1
ATOM 572 N N . LEU A 1 73 ? 14.341 9.555 -4.906 1.00 84.56 73 LEU A N 1
ATOM 573 C CA . LEU A 1 73 ? 15.681 9.798 -5.450 1.00 84.56 73 LEU A CA 1
ATOM 574 C C . LEU A 1 73 ? 15.740 9.502 -6.953 1.00 84.56 73 LEU A C 1
ATOM 576 O O . LEU A 1 73 ? 16.429 10.205 -7.690 1.00 84.56 73 LEU A O 1
ATOM 580 N N . TYR A 1 74 ? 15.021 8.480 -7.423 1.00 86.31 74 TYR A N 1
ATOM 581 C CA . TYR A 1 74 ? 14.922 8.188 -8.851 1.00 86.31 74 TYR A CA 1
ATOM 582 C C . TYR A 1 74 ? 14.242 9.326 -9.622 1.00 86.31 74 TYR A C 1
ATOM 584 O O . TYR A 1 74 ? 14.779 9.757 -10.641 1.00 86.31 74 TYR A O 1
ATOM 592 N N . GLU A 1 75 ? 13.122 9.852 -9.126 1.00 88.88 75 GLU A N 1
ATOM 593 C CA . GLU A 1 75 ? 12.423 10.992 -9.732 1.00 88.88 75 GLU A CA 1
ATOM 594 C C . GLU A 1 75 ? 13.303 12.243 -9.773 1.00 88.88 75 GLU A C 1
ATOM 596 O O . GLU A 1 75 ? 13.384 12.910 -10.806 1.00 88.88 75 GLU A O 1
ATOM 601 N N . GLN A 1 76 ? 14.042 12.517 -8.694 1.00 90.12 76 GLN A N 1
ATOM 602 C CA . GLN A 1 76 ? 15.006 13.614 -8.660 1.00 90.12 76 GLN A CA 1
ATOM 603 C C . GLN A 1 76 ? 16.108 13.438 -9.718 1.00 90.12 76 GLN A C 1
ATOM 605 O O . GLN A 1 76 ? 16.406 14.373 -10.463 1.00 90.12 76 GLN A O 1
ATOM 610 N N . CYS A 1 77 ? 16.696 12.242 -9.829 1.00 88.69 77 CYS A N 1
ATOM 611 C CA . CYS A 1 77 ? 17.696 11.945 -10.857 1.00 88.69 77 CYS A CA 1
ATOM 612 C C . CYS A 1 77 ? 17.113 12.021 -12.278 1.00 88.69 77 CYS A C 1
ATOM 614 O O . CYS A 1 77 ? 17.811 12.433 -13.203 1.00 88.69 77 CYS A O 1
ATOM 616 N N . LEU A 1 78 ? 15.849 11.636 -12.468 1.00 90.75 78 LEU A N 1
ATOM 617 C CA . LEU A 1 78 ? 15.161 11.732 -13.753 1.00 90.75 78 LEU A CA 1
ATOM 618 C C . LEU A 1 78 ? 14.952 13.194 -14.154 1.00 90.75 78 LEU A C 1
ATOM 620 O O . LEU A 1 78 ? 15.269 13.555 -15.285 1.00 90.75 78 LEU A O 1
ATOM 624 N N . ALA A 1 79 ? 14.496 14.042 -13.230 1.00 92.00 79 ALA A N 1
ATOM 625 C CA . ALA A 1 79 ? 14.341 15.475 -13.467 1.00 92.00 79 ALA A CA 1
ATOM 626 C C . ALA A 1 79 ? 15.683 16.138 -13.824 1.00 92.00 79 ALA A C 1
ATOM 628 O O . ALA A 1 79 ? 15.772 16.878 -14.804 1.00 92.00 79 ALA A O 1
ATOM 629 N N . GLN A 1 80 ? 16.751 15.800 -13.091 1.00 89.75 80 GLN A N 1
ATOM 630 C CA . GLN A 1 80 ? 18.113 16.255 -13.395 1.00 89.75 80 GLN A CA 1
ATOM 631 C C . GLN A 1 80 ? 18.582 15.793 -14.781 1.00 89.75 80 GLN A C 1
ATOM 633 O O . GLN A 1 80 ? 19.160 16.578 -15.530 1.00 89.75 80 GLN A O 1
ATOM 638 N N . PHE A 1 81 ? 18.313 14.538 -15.150 1.00 89.06 81 PHE A N 1
ATOM 639 C CA . PHE A 1 81 ? 18.664 14.011 -16.467 1.00 89.06 81 PHE A CA 1
ATOM 640 C C . PHE A 1 81 ? 17.902 14.711 -17.598 1.00 89.06 81 PHE A C 1
ATOM 642 O O . PHE A 1 81 ? 18.499 15.004 -18.631 1.00 89.06 81 PHE A O 1
ATOM 649 N N . VAL A 1 82 ? 16.608 14.996 -17.422 1.00 89.44 82 VAL A N 1
ATOM 650 C CA . VAL A 1 82 ? 15.806 15.717 -18.423 1.00 89.44 82 VAL A CA 1
ATOM 651 C C . VAL A 1 82 ? 16.367 17.120 -18.646 1.00 89.44 82 VAL A C 1
ATOM 653 O O . VAL A 1 82 ? 16.649 17.464 -19.792 1.00 89.44 82 VAL A O 1
ATOM 656 N N . ALA A 1 83 ? 16.636 17.867 -17.572 1.00 89.44 83 ALA A N 1
ATOM 657 C CA . ALA A 1 83 ? 17.239 19.196 -17.659 1.00 89.44 83 ALA A CA 1
ATOM 658 C C . ALA A 1 83 ? 18.623 19.157 -18.332 1.00 89.44 83 ALA A C 1
ATOM 660 O O . ALA A 1 83 ? 18.919 19.947 -19.226 1.00 89.44 83 ALA A O 1
ATOM 661 N N . MET A 1 84 ? 19.464 18.186 -17.962 1.00 86.25 84 MET A N 1
ATOM 662 C CA . MET A 1 84 ? 20.771 17.991 -18.589 1.00 86.25 84 MET A CA 1
ATOM 663 C C . MET A 1 84 ? 20.637 17.680 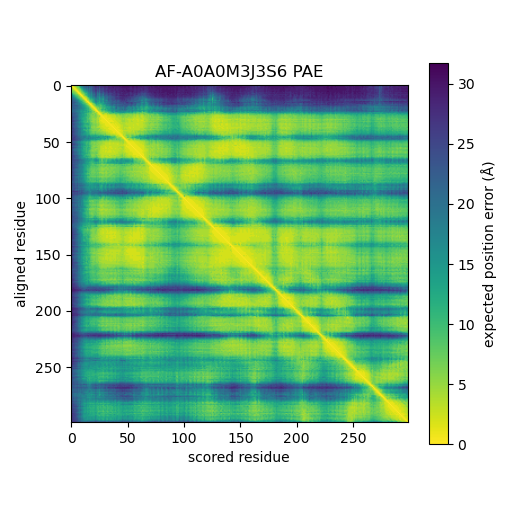-20.085 1.00 86.25 84 MET A C 1
ATOM 665 O O . MET A 1 84 ? 21.361 18.234 -20.909 1.00 86.25 84 MET A O 1
ATOM 669 N N . ARG A 1 85 ? 19.701 16.803 -20.458 1.00 84.62 85 ARG A N 1
ATOM 670 C CA . ARG A 1 85 ? 19.478 16.429 -21.854 1.00 84.62 85 ARG A CA 1
ATOM 671 C C . ARG A 1 85 ? 19.035 17.623 -22.691 1.00 84.62 85 ARG A C 1
ATOM 673 O O . ARG A 1 85 ? 19.467 17.714 -23.829 1.00 84.62 85 ARG A O 1
ATOM 680 N N . GLU A 1 86 ? 18.209 18.513 -22.151 1.00 85.12 86 GLU A N 1
ATOM 681 C CA . GLU A 1 86 ? 17.777 19.731 -22.847 1.00 85.12 86 GLU A CA 1
ATOM 682 C C . GLU A 1 86 ? 18.942 20.696 -23.092 1.00 85.12 86 GLU A C 1
ATOM 684 O O . GLU A 1 86 ? 19.118 21.165 -24.214 1.00 85.12 86 GLU A O 1
ATOM 689 N N . VAL A 1 87 ? 19.789 20.930 -22.084 1.00 85.00 87 VAL A N 1
ATOM 690 C CA . VAL A 1 87 ? 20.942 21.843 -22.198 1.00 85.00 87 VAL A CA 1
ATOM 691 C C . VAL A 1 87 ? 21.994 21.327 -23.183 1.00 85.00 87 VAL A C 1
ATOM 693 O O . VAL A 1 87 ? 22.569 22.106 -23.939 1.00 85.00 87 VAL A O 1
ATOM 696 N N . TYR A 1 88 ? 22.254 20.019 -23.183 1.00 80.69 88 TYR A N 1
ATOM 697 C CA . TYR A 1 88 ? 23.322 19.414 -23.986 1.00 80.69 88 TYR A CA 1
ATOM 698 C C . TYR A 1 88 ? 22.841 18.774 -25.294 1.00 80.69 88 TYR A C 1
ATOM 700 O O . TYR A 1 88 ? 23.646 18.166 -26.004 1.00 80.69 88 TYR A O 1
ATOM 708 N N . SER A 1 89 ? 21.550 18.868 -25.632 1.00 73.81 89 SER A N 1
ATOM 709 C CA . SER A 1 89 ? 21.057 18.342 -26.906 1.00 73.81 89 SER A CA 1
ATOM 710 C C . SER A 1 89 ? 21.494 19.225 -28.072 1.00 73.81 89 SER A C 1
ATOM 712 O O . SER A 1 89 ? 21.135 20.395 -28.138 1.00 73.81 89 SER A O 1
ATOM 714 N N . ASP A 1 90 ? 22.231 18.643 -29.020 1.00 77.44 90 ASP A N 1
ATOM 715 C CA . ASP A 1 90 ? 22.446 19.233 -30.341 1.00 77.44 90 ASP A CA 1
ATOM 716 C C . ASP A 1 90 ? 21.342 18.728 -31.294 1.00 77.44 90 ASP A C 1
ATOM 718 O O . ASP A 1 90 ? 21.376 17.563 -31.723 1.00 77.44 90 ASP A O 1
ATOM 722 N N . PRO A 1 91 ? 20.339 19.563 -31.630 1.00 76.00 91 PRO A N 1
ATOM 723 C CA . PRO A 1 91 ? 19.231 19.153 -32.487 1.00 76.00 91 PRO A CA 1
ATOM 724 C C . PRO A 1 91 ? 19.664 18.877 -33.934 1.00 76.00 91 PRO A C 1
ATOM 726 O O . PRO A 1 91 ? 18.957 18.161 -34.643 1.00 76.00 91 PRO A O 1
ATOM 729 N N . LEU A 1 92 ? 20.813 19.399 -34.381 1.00 76.31 92 LEU A N 1
ATOM 730 C CA . LEU A 1 92 ? 21.278 19.272 -35.765 1.00 76.31 92 LEU A CA 1
ATOM 731 C C . LEU A 1 92 ? 22.029 17.959 -35.998 1.00 76.31 92 LEU A C 1
ATOM 733 O O . LEU A 1 92 ? 21.846 17.307 -37.026 1.00 76.31 92 LEU A O 1
ATOM 737 N N . ARG A 1 93 ? 22.873 17.545 -35.046 1.00 70.88 93 ARG A N 1
ATOM 738 C CA . ARG A 1 93 ? 23.677 16.310 -35.163 1.00 70.88 93 ARG A CA 1
ATOM 739 C C . ARG A 1 93 ? 22.948 15.065 -34.649 1.00 70.88 93 ARG A C 1
ATOM 741 O O . ARG A 1 93 ? 23.385 13.937 -34.907 1.00 70.88 93 ARG A O 1
ATOM 748 N N . GLY A 1 94 ? 21.822 15.249 -33.960 1.00 69.69 94 GLY A N 1
ATOM 749 C CA . GLY A 1 94 ? 20.976 14.170 -33.460 1.00 69.69 94 GLY A CA 1
ATOM 750 C C . GLY A 1 94 ? 21.714 13.225 -32.502 1.00 69.69 94 GLY A C 1
ATOM 751 O O . GLY A 1 94 ? 22.677 13.593 -31.836 1.00 69.69 94 GLY A O 1
ATOM 752 N N . LYS A 1 95 ? 21.289 11.954 -32.448 1.00 64.00 95 LYS A N 1
ATOM 753 C CA . LYS A 1 95 ? 21.755 10.959 -31.452 1.00 64.00 95 LYS A CA 1
ATOM 754 C C . LYS A 1 95 ? 23.256 10.620 -31.501 1.00 64.00 95 LYS A C 1
ATOM 756 O O . LYS A 1 95 ? 23.735 9.927 -30.610 1.00 64.00 95 LYS A O 1
ATOM 761 N N . LYS A 1 96 ? 23.988 11.046 -32.538 1.00 62.38 96 LYS A N 1
ATOM 762 C CA . LYS A 1 96 ? 25.413 10.721 -32.739 1.00 62.38 96 LYS A CA 1
ATOM 763 C C . LYS A 1 96 ? 26.376 11.683 -32.030 1.00 62.38 96 LYS A C 1
ATOM 765 O O . LYS A 1 96 ? 27.559 11.375 -31.970 1.00 62.38 96 LYS A O 1
ATOM 770 N N . ALA A 1 97 ? 25.893 12.814 -31.508 1.00 63.06 97 ALA A N 1
ATOM 771 C CA . ALA A 1 97 ? 26.714 13.837 -30.849 1.00 63.06 97 ALA A CA 1
ATOM 772 C C . ALA A 1 97 ? 26.430 13.973 -29.342 1.00 63.06 97 ALA A C 1
ATOM 774 O O . ALA A 1 97 ? 26.745 15.000 -28.747 1.00 63.06 97 ALA A O 1
ATOM 775 N N . ASN A 1 98 ? 25.819 12.959 -28.720 1.00 69.50 98 ASN A N 1
ATOM 776 C CA . ASN A 1 98 ? 25.574 12.999 -27.282 1.00 69.50 98 ASN A CA 1
ATOM 777 C C . ASN A 1 98 ? 26.906 12.994 -26.526 1.00 69.50 98 ASN A C 1
ATOM 779 O O . ASN A 1 98 ? 27.741 12.120 -26.744 1.00 69.50 98 ASN A O 1
ATOM 783 N N . ILE A 1 99 ? 27.062 13.952 -25.617 1.00 79.81 99 ILE A N 1
ATOM 784 C CA . ILE A 1 99 ? 28.208 14.048 -24.712 1.00 79.81 99 ILE A CA 1
ATOM 785 C C . ILE A 1 99 ? 28.241 12.805 -23.810 1.00 79.81 99 ILE A C 1
ATOM 787 O O . ILE A 1 99 ? 27.197 12.369 -23.312 1.00 79.81 99 ILE A O 1
ATOM 791 N N . ASP A 1 100 ? 29.433 12.257 -23.570 1.00 82.56 100 ASP A N 1
ATOM 792 C CA . ASP A 1 100 ? 29.637 11.034 -22.780 1.00 82.56 100 ASP A CA 1
ATOM 793 C C . ASP A 1 100 ? 28.988 11.096 -21.389 1.00 82.56 100 ASP A C 1
ATOM 795 O O . ASP A 1 100 ? 28.449 10.099 -20.904 1.00 82.56 100 ASP A O 1
ATOM 799 N N . ASP A 1 101 ? 28.959 12.274 -20.764 1.00 80.75 101 ASP A N 1
ATOM 800 C CA . ASP A 1 101 ? 28.332 12.472 -19.454 1.00 80.75 101 ASP A CA 1
ATOM 801 C C . ASP A 1 101 ? 26.809 12.277 -19.487 1.00 80.75 101 ASP A C 1
ATOM 803 O O . ASP A 1 101 ? 26.235 11.699 -18.560 1.00 80.75 101 ASP A O 1
ATOM 807 N N . VAL A 1 102 ? 26.141 12.674 -20.578 1.00 84.38 102 VAL A N 1
ATOM 808 C CA . VAL A 1 102 ? 24.698 12.435 -20.764 1.00 84.38 102 VAL A CA 1
ATOM 809 C C . VAL A 1 102 ? 24.436 10.935 -20.900 1.00 84.38 102 VAL A C 1
ATOM 811 O O . VAL A 1 102 ? 23.488 10.407 -20.314 1.00 84.38 102 VAL A O 1
ATOM 814 N N . VAL A 1 103 ? 25.298 10.221 -21.628 1.00 85.94 103 VAL A N 1
ATOM 815 C CA . VAL A 1 103 ? 25.199 8.762 -21.788 1.00 85.94 103 VAL A CA 1
ATOM 816 C C . VAL A 1 103 ? 25.455 8.049 -20.457 1.00 85.94 103 VAL A C 1
ATOM 818 O O . VAL A 1 103 ? 24.695 7.152 -20.087 1.00 85.94 103 VAL A O 1
ATOM 821 N N . ARG A 1 104 ? 26.463 8.475 -19.689 1.00 87.06 104 ARG A N 1
ATOM 822 C CA . ARG A 1 104 ? 26.763 7.932 -18.356 1.00 87.06 104 ARG A CA 1
ATOM 823 C C . ARG A 1 104 ? 25.601 8.135 -17.387 1.00 87.06 104 ARG A C 1
ATOM 825 O O . ARG A 1 104 ? 25.213 7.190 -16.698 1.00 87.06 104 ARG A O 1
ATOM 832 N N . ASN A 1 105 ? 25.014 9.330 -17.358 1.00 86.88 105 ASN A N 1
ATOM 833 C CA . ASN A 1 105 ? 23.851 9.610 -16.520 1.00 86.88 105 ASN A CA 1
ATOM 834 C C . ASN A 1 105 ? 22.628 8.798 -16.952 1.00 86.88 105 ASN A C 1
ATOM 836 O O . ASN A 1 105 ? 21.929 8.268 -16.091 1.00 86.88 105 ASN A O 1
ATOM 840 N N . CYS A 1 106 ? 22.425 8.591 -18.256 1.00 88.06 106 CYS A N 1
ATOM 841 C CA . CYS A 1 106 ? 21.388 7.693 -18.766 1.00 88.06 106 CYS A CA 1
ATOM 842 C C . CYS A 1 106 ? 21.585 6.251 -18.269 1.00 88.06 106 CYS A C 1
ATOM 844 O O . CYS A 1 106 ? 20.655 5.647 -17.739 1.00 88.06 106 CYS A O 1
ATOM 846 N N . LEU A 1 107 ? 22.806 5.707 -18.351 1.00 90.62 107 LEU A N 1
ATOM 847 C CA . LEU A 1 107 ? 23.118 4.368 -17.835 1.00 90.62 107 LEU A CA 1
ATOM 848 C C . LEU A 1 107 ? 22.873 4.264 -16.322 1.00 90.62 107 LEU A C 1
ATOM 850 O O . LEU A 1 107 ? 22.282 3.292 -15.848 1.00 90.62 107 LEU A O 1
ATOM 854 N N . SER A 1 108 ? 23.282 5.284 -15.565 1.00 89.50 108 SER A N 1
ATOM 855 C CA . SER A 1 108 ? 23.054 5.361 -14.120 1.00 89.50 108 SER A CA 1
ATOM 856 C C . SER A 1 108 ? 21.558 5.436 -13.773 1.00 89.50 108 SER A C 1
ATOM 858 O O . SER A 1 108 ? 21.110 4.812 -12.808 1.00 89.50 108 SER A O 1
ATOM 860 N N . LEU A 1 109 ? 20.769 6.158 -14.575 1.00 90.81 109 LEU A N 1
ATOM 861 C CA . LEU A 1 109 ? 19.318 6.270 -14.433 1.00 90.81 109 LEU A CA 1
ATOM 862 C C . LEU A 1 109 ? 18.621 4.943 -14.753 1.00 90.81 109 LEU A C 1
ATOM 864 O O . LEU A 1 109 ? 17.779 4.507 -13.975 1.00 90.81 109 LEU A O 1
ATOM 868 N N . LEU A 1 110 ? 19.008 4.266 -15.839 1.00 90.62 110 LEU A N 1
ATOM 869 C CA . LEU A 1 110 ? 18.478 2.948 -16.209 1.00 90.62 110 LEU A CA 1
ATOM 870 C C . LEU A 1 110 ? 18.779 1.899 -15.134 1.00 90.62 110 LEU A C 1
ATOM 872 O O . LEU A 1 110 ? 17.924 1.075 -14.807 1.00 90.62 110 LEU A O 1
ATOM 876 N N . HIS A 1 111 ? 19.975 1.943 -14.541 1.00 89.81 111 HIS A N 1
ATOM 877 C CA . HIS A 1 111 ? 20.317 1.075 -13.420 1.00 89.81 111 HIS A CA 1
ATOM 878 C C . HIS A 1 111 ? 19.421 1.336 -12.200 1.00 89.81 111 HIS A C 1
ATOM 880 O O . HIS A 1 111 ? 18.874 0.387 -11.639 1.00 89.81 111 HIS A O 1
ATOM 886 N N . ARG A 1 112 ? 19.213 2.6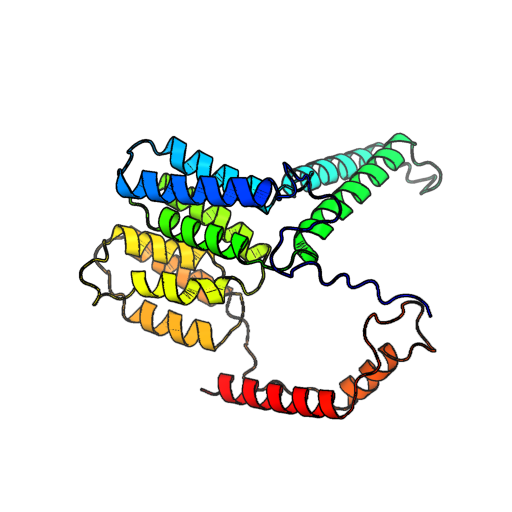06 -11.822 1.00 88.19 112 ARG A N 1
ATOM 887 C CA . ARG A 1 112 ? 18.294 2.972 -10.730 1.00 88.19 112 ARG A CA 1
ATOM 888 C C . ARG A 1 112 ? 16.853 2.570 -11.030 1.00 88.19 112 ARG A C 1
ATOM 890 O O . ARG A 1 112 ? 16.210 1.983 -10.168 1.00 88.19 112 ARG A O 1
ATOM 897 N N . GLN A 1 113 ? 16.379 2.803 -12.253 1.00 87.50 113 GLN A N 1
ATOM 898 C CA . GLN A 1 113 ? 15.054 2.374 -12.693 1.00 87.50 113 GLN A CA 1
ATOM 899 C C . GLN A 1 113 ? 14.894 0.863 -12.525 1.00 87.50 113 GLN A C 1
ATOM 901 O O . GLN A 1 113 ? 13.890 0.407 -11.989 1.00 87.50 113 GLN A O 1
ATOM 906 N N . ARG A 1 114 ? 15.907 0.079 -12.918 1.00 86.06 114 ARG A N 1
ATOM 907 C CA . ARG A 1 114 ? 15.899 -1.373 -12.719 1.00 86.06 114 ARG A CA 1
ATOM 908 C C . ARG A 1 114 ? 15.771 -1.742 -11.241 1.00 86.06 114 ARG A C 1
ATOM 910 O O . ARG A 1 114 ? 15.004 -2.644 -10.936 1.00 86.06 114 ARG A O 1
ATOM 917 N N . LEU A 1 115 ? 16.495 -1.066 -10.344 1.00 83.50 115 LEU A N 1
ATOM 918 C CA . LEU A 1 115 ? 16.407 -1.314 -8.899 1.00 83.50 115 LEU A CA 1
ATOM 919 C C . LEU A 1 115 ? 15.013 -0.985 -8.341 1.00 83.50 115 LEU A C 1
ATOM 921 O O . LEU A 1 115 ? 14.454 -1.798 -7.615 1.00 83.50 115 LEU A O 1
ATOM 925 N N . VAL A 1 116 ? 14.428 0.157 -8.714 1.00 81.38 116 VAL A N 1
ATOM 926 C CA . VAL A 1 116 ? 13.089 0.573 -8.248 1.00 81.38 116 VAL A CA 1
ATOM 927 C C . VAL A 1 116 ? 11.984 -0.342 -8.794 1.00 81.38 116 VAL A C 1
ATOM 929 O O . VAL A 1 116 ? 11.051 -0.705 -8.079 1.00 81.38 116 VAL A O 1
ATOM 932 N N . VAL A 1 117 ? 12.084 -0.777 -10.053 1.00 80.19 117 VAL A N 1
ATOM 933 C CA . VAL A 1 117 ? 11.117 -1.722 -10.641 1.00 80.19 117 VAL A CA 1
ATOM 934 C C . VAL A 1 117 ? 11.224 -3.103 -9.991 1.00 80.19 117 VAL A C 1
ATOM 936 O O . VAL A 1 117 ? 10.205 -3.734 -9.717 1.00 80.19 117 VAL A O 1
ATOM 939 N N . ASP A 1 118 ? 12.440 -3.568 -9.693 1.00 74.88 118 ASP A N 1
ATOM 940 C CA . ASP A 1 118 ? 12.654 -4.841 -8.993 1.00 74.88 118 ASP A CA 1
ATOM 941 C C . ASP A 1 118 ? 12.032 -4.828 -7.582 1.00 74.88 118 ASP A C 1
ATOM 943 O O . ASP A 1 118 ? 11.495 -5.840 -7.141 1.00 74.88 118 ASP A O 1
ATOM 947 N N . GLN A 1 119 ? 12.008 -3.670 -6.911 1.00 69.00 119 GLN A N 1
ATOM 948 C CA . GLN A 1 119 ? 11.347 -3.488 -5.610 1.00 69.00 119 GLN A CA 1
ATOM 949 C C . GLN A 1 119 ? 9.815 -3.457 -5.685 1.00 69.00 119 GLN A C 1
ATOM 951 O O . GLN A 1 119 ? 9.152 -3.911 -4.760 1.00 69.00 119 GLN A O 1
ATOM 956 N N . THR A 1 120 ? 9.238 -2.887 -6.741 1.00 65.81 120 THR A N 1
ATOM 957 C CA . THR A 1 120 ? 7.783 -2.653 -6.806 1.00 65.81 120 THR A CA 1
ATOM 958 C C . THR A 1 120 ? 7.022 -3.792 -7.476 1.00 65.81 120 THR A C 1
ATOM 960 O O . THR A 1 120 ? 5.906 -4.094 -7.077 1.00 65.81 120 THR A O 1
ATOM 963 N N . GLN A 1 121 ? 7.607 -4.454 -8.480 1.00 64.50 121 GLN A N 1
ATOM 964 C CA . GLN A 1 121 ? 6.882 -5.435 -9.303 1.00 64.50 121 GLN A CA 1
ATOM 965 C C . GLN A 1 121 ? 7.240 -6.897 -9.018 1.00 64.50 121 GLN A C 1
ATOM 967 O O . GLN A 1 121 ? 6.489 -7.789 -9.406 1.00 64.50 121 GLN A O 1
ATOM 972 N N . ARG A 1 122 ? 8.388 -7.174 -8.387 1.00 60.03 122 ARG A N 1
ATOM 973 C CA . ARG A 1 122 ? 8.897 -8.549 -8.199 1.00 60.03 122 ARG A CA 1
ATOM 974 C C . ARG A 1 122 ? 8.878 -9.035 -6.756 1.00 60.03 122 ARG A C 1
ATOM 976 O O . ARG A 1 122 ? 9.312 -10.153 -6.489 1.00 60.03 122 ARG A O 1
ATOM 983 N N . VAL A 1 123 ? 8.386 -8.219 -5.831 1.00 66.31 123 VAL A N 1
ATOM 984 C CA . VAL A 1 123 ? 8.381 -8.561 -4.409 1.00 66.31 123 VAL A CA 1
ATOM 985 C C . VAL A 1 123 ? 7.059 -9.219 -4.065 1.00 66.31 123 VAL A C 1
ATOM 987 O O . VAL A 1 123 ? 6.005 -8.589 -4.068 1.00 66.31 123 VAL A O 1
ATOM 990 N N . SER A 1 124 ? 7.117 -10.518 -3.786 1.00 70.25 124 SER A N 1
ATOM 991 C CA . SER A 1 124 ? 5.979 -11.247 -3.244 1.00 70.25 124 SER A CA 1
ATOM 992 C C . SER A 1 124 ? 5.670 -10.754 -1.835 1.00 70.25 124 SER A C 1
ATOM 994 O O . SER A 1 124 ? 6.570 -10.629 -1.002 1.00 70.25 124 SER A O 1
ATOM 996 N N . PHE A 1 125 ? 4.389 -10.532 -1.553 1.00 77.62 125 PHE A N 1
ATOM 997 C CA . PHE A 1 125 ? 3.932 -10.226 -0.206 1.00 77.62 125 PHE A CA 1
ATOM 998 C C . PHE A 1 125 ? 4.265 -11.386 0.745 1.00 77.62 125 PHE A C 1
ATOM 1000 O O . PHE A 1 125 ? 3.931 -12.539 0.474 1.00 77.62 125 PHE A O 1
ATOM 1007 N N . ASN A 1 126 ? 4.929 -11.072 1.855 1.00 83.25 126 ASN A N 1
ATOM 1008 C CA . ASN A 1 126 ? 5.443 -12.035 2.827 1.00 83.25 126 ASN A CA 1
ATOM 1009 C C . ASN A 1 126 ? 4.792 -11.807 4.202 1.00 83.25 126 ASN A C 1
ATOM 1011 O O . ASN A 1 126 ? 4.295 -10.721 4.501 1.00 83.25 126 ASN A O 1
ATOM 1015 N N . LYS A 1 127 ? 4.843 -12.814 5.076 1.00 84.56 127 LYS A N 1
ATOM 1016 C CA . LYS A 1 127 ? 4.329 -12.771 6.452 1.00 84.56 127 LYS A CA 1
ATOM 1017 C C . LYS A 1 127 ? 4.920 -11.619 7.262 1.00 84.56 127 LYS A C 1
ATOM 1019 O O . LYS A 1 127 ? 4.197 -10.968 8.004 1.00 84.56 127 LYS A O 1
ATOM 1024 N N . SER A 1 128 ? 6.202 -11.307 7.085 1.00 84.19 128 SER A N 1
ATOM 1025 C CA . SER A 1 128 ? 6.822 -10.172 7.774 1.00 84.19 128 SER A CA 1
ATOM 1026 C C . SER A 1 128 ? 6.237 -8.822 7.344 1.00 84.19 128 SER A C 1
ATOM 1028 O O . SER A 1 128 ? 6.075 -7.942 8.180 1.00 84.19 128 SER A O 1
ATOM 1030 N N . HIS A 1 129 ? 5.854 -8.661 6.070 1.00 86.00 129 HIS A N 1
ATOM 1031 C CA . HIS A 1 129 ? 5.150 -7.455 5.618 1.00 86.00 129 HIS A CA 1
ATOM 1032 C C . HIS A 1 129 ? 3.766 -7.340 6.267 1.00 86.00 129 HIS A C 1
ATOM 1034 O O . HIS A 1 129 ? 3.355 -6.243 6.631 1.00 86.00 129 HIS A O 1
ATOM 1040 N N . LEU A 1 130 ? 3.080 -8.469 6.472 1.00 87.88 130 LEU A N 1
ATOM 1041 C CA . LEU A 1 130 ? 1.802 -8.517 7.185 1.00 87.88 130 LEU A CA 1
ATOM 1042 C C . LEU A 1 130 ? 1.948 -8.072 8.645 1.00 87.88 130 LEU A C 1
ATOM 1044 O O . LEU A 1 130 ? 1.119 -7.294 9.109 1.00 87.88 130 LEU A O 1
ATOM 1048 N N . ILE A 1 131 ? 2.997 -8.515 9.348 1.00 89.06 131 ILE A N 1
ATOM 1049 C CA . ILE A 1 131 ? 3.285 -8.078 10.727 1.00 89.06 131 ILE A CA 1
ATOM 1050 C C . ILE A 1 131 ? 3.455 -6.556 10.768 1.00 89.06 131 ILE A C 1
ATOM 1052 O O . ILE A 1 131 ? 2.723 -5.882 11.487 1.00 89.06 131 ILE A O 1
ATOM 1056 N N . VAL A 1 132 ? 4.318 -6.006 9.905 1.00 89.19 132 VAL A N 1
ATOM 1057 C CA . VAL A 1 132 ? 4.545 -4.553 9.822 1.00 89.19 132 VAL A CA 1
ATOM 1058 C C . VAL A 1 132 ? 3.251 -3.797 9.516 1.00 89.19 132 VAL A C 1
ATOM 1060 O O . VAL A 1 132 ? 2.977 -2.771 10.130 1.00 89.19 132 VAL A O 1
ATOM 1063 N N . MET A 1 133 ? 2.422 -4.295 8.595 1.00 88.19 133 MET A N 1
ATOM 1064 C CA . MET A 1 133 ? 1.136 -3.665 8.282 1.00 88.19 133 MET A CA 1
ATOM 1065 C C . MET A 1 133 ? 0.181 -3.663 9.481 1.00 88.19 133 MET A C 1
ATOM 1067 O O . MET A 1 133 ? -0.480 -2.654 9.718 1.00 88.19 133 MET A O 1
ATOM 1071 N N . LYS A 1 134 ? 0.122 -4.748 10.261 1.00 88.88 134 LYS A N 1
ATOM 1072 C CA . LYS A 1 134 ? -0.704 -4.808 11.477 1.00 88.88 134 LYS A CA 1
ATOM 1073 C C . LYS A 1 134 ? -0.209 -3.852 12.556 1.00 88.88 134 LYS A C 1
ATOM 1075 O O . LYS A 1 134 ? -1.022 -3.156 13.160 1.00 88.88 134 LYS A O 1
ATOM 1080 N N . ASP A 1 135 ? 1.101 -3.761 12.749 1.00 89.62 135 ASP A N 1
ATOM 1081 C CA . ASP A 1 135 ? 1.696 -2.814 13.695 1.00 89.62 135 ASP A CA 1
ATOM 1082 C C . ASP A 1 135 ? 1.436 -1.367 13.275 1.00 89.62 135 ASP A C 1
ATOM 1084 O O . ASP A 1 135 ? 1.080 -0.528 14.099 1.00 89.62 135 ASP A O 1
ATOM 1088 N N . LEU A 1 136 ? 1.523 -1.074 11.975 1.00 88.69 136 LEU A N 1
ATOM 1089 C CA . LEU A 1 136 ? 1.175 0.239 11.440 1.00 88.69 136 LEU A CA 1
ATOM 1090 C C . LEU A 1 136 ? -0.305 0.581 11.648 1.00 88.69 136 LEU A C 1
ATOM 1092 O O . LEU A 1 136 ? -0.602 1.733 11.949 1.00 88.69 136 LEU A O 1
ATOM 1096 N N . VAL A 1 137 ? -1.229 -0.383 11.540 1.00 87.69 137 VAL A N 1
ATOM 1097 C CA . VAL A 1 137 ? -2.648 -0.154 11.874 1.00 87.69 137 VAL A CA 1
ATOM 1098 C C . VAL A 1 137 ? -2.814 0.156 13.362 1.00 87.69 137 VAL A C 1
ATOM 1100 O O . VAL A 1 137 ? -3.495 1.122 13.694 1.00 87.69 137 VAL A O 1
ATOM 1103 N N . ARG A 1 138 ? -2.129 -0.571 14.256 1.00 87.50 138 ARG A N 1
ATOM 1104 C CA . ARG A 1 138 ? -2.132 -0.273 15.704 1.00 87.50 138 ARG A CA 1
ATOM 1105 C C . ARG A 1 138 ? -1.590 1.130 16.010 1.00 87.50 138 ARG A C 1
ATOM 1107 O O . ARG A 1 138 ? -2.130 1.840 16.855 1.00 87.50 138 ARG A O 1
ATOM 1114 N N . LEU A 1 139 ? -0.545 1.562 15.303 1.00 87.06 139 LEU A N 1
ATOM 1115 C CA . LEU A 1 139 ? -0.004 2.922 15.414 1.00 87.06 139 LEU A CA 1
ATOM 1116 C C . LEU A 1 139 ? -0.950 3.971 14.807 1.00 87.06 139 LEU A C 1
ATOM 1118 O O . LEU A 1 139 ? -1.053 5.087 15.323 1.00 87.06 139 LEU A O 1
ATOM 1122 N N . ALA A 1 140 ? -1.685 3.620 13.750 1.00 84.94 140 ALA A N 1
ATOM 1123 C CA . ALA A 1 140 ? -2.696 4.472 13.131 1.00 84.94 140 ALA A CA 1
ATOM 1124 C C . ALA A 1 140 ? -3.955 4.645 14.000 1.00 84.94 140 ALA A C 1
ATOM 1126 O O . ALA A 1 140 ? -4.654 5.643 13.850 1.00 84.94 140 ALA A O 1
ATOM 1127 N N . THR A 1 141 ? -4.212 3.740 14.947 1.00 82.31 141 THR A N 1
ATOM 1128 C CA . THR A 1 141 ? -5.253 3.888 15.980 1.00 82.31 141 THR A CA 1
ATOM 1129 C C . THR A 1 141 ? -4.734 4.536 17.269 1.00 82.31 141 THR A C 1
ATOM 1131 O O . THR A 1 141 ? -5.470 4.645 18.237 1.00 82.31 141 THR A O 1
ATOM 1134 N N . SER A 1 142 ? -3.478 4.995 17.318 1.00 82.88 142 SER A N 1
ATOM 1135 C CA . SER A 1 142 ? -2.923 5.639 18.518 1.00 82.88 142 SER A CA 1
ATOM 1136 C C . SER A 1 142 ? -3.614 6.979 18.850 1.00 82.88 142 SER A C 1
ATOM 1138 O O . SER A 1 142 ? -4.160 7.654 17.966 1.00 82.88 142 SER A O 1
ATOM 1140 N N . PRO A 1 143 ? -3.571 7.448 20.115 1.00 78.31 143 PRO A N 1
ATOM 1141 C CA . PRO A 1 143 ? -4.236 8.691 20.513 1.00 78.31 143 PRO A CA 1
ATOM 1142 C C . PRO A 1 143 ? -3.605 9.953 19.900 1.00 78.31 143 PRO A C 1
ATOM 1144 O O . PRO A 1 143 ? -4.295 10.973 19.786 1.00 78.31 143 PRO A O 1
ATOM 1147 N N . TYR A 1 144 ? -2.345 9.896 19.459 1.00 85.19 144 TYR A N 1
ATOM 1148 C CA . TYR A 1 144 ? -1.599 11.047 18.943 1.00 85.19 144 TYR A CA 1
ATOM 1149 C C . TYR A 1 144 ? -1.792 11.230 17.434 1.00 85.19 144 TYR A C 1
ATOM 1151 O O . TYR A 1 144 ? -1.386 10.396 16.630 1.00 85.19 144 TYR A O 1
ATOM 1159 N N . GLU A 1 145 ? -2.342 12.374 17.021 1.00 83.44 145 GLU A N 1
ATOM 1160 C CA . GLU A 1 145 ? -2.636 12.644 15.606 1.00 83.44 145 GLU A CA 1
ATOM 1161 C C . GLU A 1 145 ? -1.399 12.608 14.700 1.00 83.44 145 GLU A C 1
ATOM 1163 O O . GLU A 1 145 ? -1.462 12.084 13.589 1.00 83.44 145 GLU A O 1
ATOM 1168 N N . ILE A 1 146 ? -0.267 13.134 15.176 1.00 87.38 146 ILE A N 1
ATOM 1169 C CA . ILE A 1 146 ? 0.981 13.186 14.403 1.00 87.38 146 ILE A CA 1
ATOM 1170 C C . ILE A 1 146 ? 1.455 11.765 14.059 1.00 87.38 146 ILE A C 1
ATOM 1172 O O . ILE A 1 146 ? 1.841 11.499 12.921 1.00 87.38 146 ILE A O 1
ATOM 1176 N N . VAL A 1 147 ? 1.351 10.838 15.017 1.00 87.81 147 VAL A N 1
ATOM 1177 C CA . VAL A 1 147 ? 1.706 9.426 14.825 1.00 87.81 147 VAL A CA 1
ATOM 1178 C C . VAL A 1 147 ? 0.725 8.757 13.865 1.00 87.81 147 VAL A C 1
ATOM 1180 O O . VAL A 1 147 ? 1.162 8.093 12.926 1.00 87.81 147 VAL A O 1
ATOM 1183 N N . ARG A 1 148 ? -0.585 9.009 14.016 1.00 87.31 148 ARG A N 1
ATOM 1184 C CA . ARG A 1 148 ? -1.599 8.485 13.087 1.00 87.31 148 ARG A CA 1
ATOM 1185 C C . ARG A 1 148 ? -1.354 8.924 11.647 1.00 87.31 148 ARG A C 1
ATOM 1187 O O . ARG A 1 148 ? -1.407 8.108 10.731 1.00 87.31 148 ARG A O 1
ATOM 1194 N N . ARG A 1 149 ? -1.036 10.205 11.436 1.00 87.38 149 ARG A N 1
ATOM 1195 C CA . ARG A 1 149 ? -0.725 10.750 10.107 1.00 87.38 149 ARG A CA 1
ATOM 1196 C C . ARG A 1 149 ? 0.533 10.113 9.518 1.00 87.38 149 ARG A C 1
ATOM 1198 O O . ARG A 1 149 ? 0.510 9.733 8.351 1.00 87.38 149 ARG A O 1
ATOM 1205 N N . ALA A 1 150 ? 1.593 9.957 10.311 1.00 88.25 150 ALA A N 1
ATOM 1206 C CA . ALA A 1 150 ? 2.824 9.307 9.867 1.00 88.25 150 ALA A CA 1
ATOM 1207 C C . ALA A 1 150 ? 2.586 7.838 9.473 1.00 88.25 150 ALA A C 1
ATOM 1209 O O . ALA A 1 150 ? 2.970 7.432 8.376 1.00 88.25 150 ALA A O 1
ATOM 1210 N N . ALA A 1 151 ? 1.889 7.067 10.314 1.00 88.81 151 ALA A N 1
ATOM 1211 C CA . ALA A 1 151 ? 1.534 5.679 10.024 1.00 88.81 151 ALA A CA 1
ATOM 1212 C C . ALA A 1 151 ? 0.629 5.566 8.784 1.00 88.81 151 ALA A C 1
ATOM 1214 O O . ALA A 1 151 ? 0.863 4.719 7.925 1.00 88.81 151 ALA A O 1
ATOM 1215 N N . GLY A 1 152 ? -0.349 6.466 8.639 1.00 87.50 152 GLY A N 1
ATOM 1216 C CA . GLY A 1 152 ? -1.248 6.520 7.486 1.00 87.50 152 GLY A CA 1
ATOM 1217 C C . GLY A 1 152 ? -0.532 6.778 6.156 1.00 87.50 152 GLY A C 1
ATOM 1218 O O . GLY A 1 152 ? -0.872 6.144 5.159 1.00 87.50 152 GLY A O 1
ATOM 1219 N N . ILE A 1 153 ? 0.484 7.652 6.135 1.00 87.50 153 ILE A N 1
ATOM 1220 C CA . ILE A 1 153 ? 1.316 7.897 4.941 1.00 87.50 153 ILE A CA 1
ATOM 1221 C C . ILE A 1 153 ? 2.093 6.634 4.562 1.00 87.50 153 ILE A C 1
ATOM 1223 O O . ILE A 1 153 ? 2.127 6.258 3.392 1.00 87.50 153 ILE A O 1
ATOM 1227 N N . VAL A 1 154 ? 2.699 5.961 5.544 1.00 87.81 154 VAL A N 1
ATOM 1228 C CA . VAL A 1 154 ? 3.445 4.723 5.293 1.00 87.81 154 VAL A CA 1
ATOM 1229 C C . VAL A 1 154 ? 2.503 3.633 4.774 1.00 87.81 154 VAL A C 1
ATOM 1231 O O . VAL A 1 154 ? 2.809 3.013 3.758 1.00 87.81 154 VAL A O 1
ATOM 1234 N N . LEU A 1 155 ? 1.331 3.453 5.393 1.00 87.25 155 LEU A N 1
ATOM 1235 C CA . LEU A 1 155 ? 0.299 2.515 4.933 1.00 87.25 155 LEU A CA 1
ATOM 1236 C C . LEU A 1 155 ? -0.162 2.806 3.498 1.00 87.25 155 LEU A C 1
ATOM 1238 O O . LEU A 1 155 ? -0.284 1.875 2.708 1.00 87.25 155 LEU A O 1
ATOM 1242 N N . ALA A 1 156 ? -0.350 4.075 3.124 1.00 84.75 156 ALA A N 1
ATOM 1243 C CA . ALA A 1 156 ? -0.695 4.444 1.750 1.00 84.75 156 ALA A CA 1
ATOM 1244 C C . ALA A 1 156 ? 0.351 3.938 0.737 1.00 84.75 156 ALA A C 1
ATOM 1246 O O . ALA A 1 156 ? -0.010 3.371 -0.295 1.00 84.75 156 ALA A O 1
ATOM 1247 N N . SER A 1 157 ? 1.644 4.058 1.056 1.00 83.81 157 SER A N 1
ATOM 1248 C CA . SER A 1 157 ? 2.727 3.510 0.226 1.00 83.81 157 SER A CA 1
ATOM 1249 C C . SER A 1 157 ? 2.704 1.977 0.156 1.00 83.81 157 SER A C 1
ATOM 1251 O O . SER A 1 157 ? 3.033 1.401 -0.886 1.00 83.81 157 SER A O 1
ATOM 1253 N N . PHE A 1 158 ? 2.286 1.297 1.233 1.00 84.19 158 PHE A N 1
ATOM 1254 C CA . PHE A 1 158 ? 2.123 -0.164 1.237 1.00 84.19 158 PHE A CA 1
ATOM 1255 C C . PHE A 1 158 ? 1.038 -0.600 0.258 1.00 84.19 158 PHE A C 1
ATOM 1257 O O . PHE A 1 158 ? 1.283 -1.511 -0.529 1.00 84.19 158 PHE A O 1
ATOM 1264 N N . PHE A 1 159 ? -0.116 0.068 0.257 1.00 82.06 159 PHE A N 1
ATOM 1265 C CA . PHE A 1 159 ? -1.211 -0.265 -0.657 1.00 82.06 159 PHE A CA 1
ATOM 1266 C C . PHE A 1 159 ? -0.846 -0.014 -2.123 1.00 82.06 159 PHE A C 1
ATOM 1268 O O . PHE A 1 159 ? -1.167 -0.832 -2.979 1.00 82.06 159 PHE A O 1
ATOM 1275 N N . GLN A 1 160 ? -0.089 1.049 -2.413 1.00 80.12 160 GLN A N 1
ATOM 1276 C CA . GLN A 1 160 ? 0.403 1.312 -3.771 1.00 80.12 160 GLN A CA 1
ATOM 1277 C C . GLN A 1 160 ? 1.402 0.258 -4.269 1.00 80.12 160 GLN A C 1
ATOM 1279 O O . GLN A 1 160 ? 1.450 -0.031 -5.464 1.00 80.12 160 GLN A O 1
ATOM 1284 N N . THR A 1 161 ? 2.210 -0.307 -3.367 1.00 79.00 161 THR A N 1
ATOM 1285 C CA . THR A 1 161 ? 3.258 -1.277 -3.722 1.00 79.00 161 THR A CA 1
ATOM 1286 C C . THR A 1 161 ? 2.715 -2.705 -3.773 1.00 79.00 161 THR A C 1
ATOM 1288 O O . THR A 1 161 ? 3.010 -3.452 -4.702 1.00 79.00 161 THR A O 1
ATOM 1291 N N . PHE A 1 162 ? 1.891 -3.087 -2.795 1.00 79.31 162 PHE A N 1
ATOM 1292 C CA . PHE A 1 162 ? 1.308 -4.419 -2.671 1.00 79.31 162 PHE A CA 1
ATOM 1293 C C . PHE A 1 162 ? -0.195 -4.361 -2.946 1.00 79.31 162 PHE A C 1
ATOM 1295 O O . PHE A 1 162 ? -1.008 -4.235 -2.025 1.00 79.31 162 PHE A O 1
ATOM 1302 N N . GLN A 1 163 ? -0.557 -4.503 -4.220 1.00 75.81 163 GLN A N 1
ATOM 1303 C CA . GLN A 1 163 ? -1.955 -4.596 -4.651 1.00 75.81 163 GLN A CA 1
ATOM 1304 C C . GLN A 1 163 ? -2.674 -5.731 -3.902 1.00 75.81 163 GLN A C 1
ATOM 1306 O O . GLN A 1 163 ? -2.091 -6.796 -3.680 1.00 75.81 163 GLN A O 1
ATOM 1311 N N . PHE A 1 164 ? -3.936 -5.518 -3.517 1.00 75.31 164 PHE A N 1
ATOM 1312 C CA . PHE A 1 164 ? -4.771 -6.471 -2.756 1.00 75.31 164 PHE A CA 1
ATOM 1313 C C . PHE A 1 164 ? -4.369 -6.740 -1.295 1.00 75.31 164 PHE A C 1
ATOM 1315 O O . PHE A 1 164 ? -5.063 -7.490 -0.603 1.00 75.31 164 PHE A O 1
ATOM 1322 N N . SER A 1 165 ? -3.305 -6.119 -0.776 1.00 78.38 165 SER A N 1
ATOM 1323 C CA . SER A 1 165 ? -2.896 -6.282 0.633 1.00 78.38 165 SER A CA 1
ATOM 1324 C C . SER A 1 165 ? -3.952 -5.782 1.633 1.00 78.38 165 SER A C 1
ATOM 1326 O O . SER A 1 165 ? -4.051 -6.291 2.751 1.00 78.38 165 SER A O 1
ATOM 1328 N N . TYR A 1 166 ? -4.808 -4.851 1.207 1.00 76.25 166 TYR A N 1
ATOM 1329 C CA . TYR A 1 166 ? -5.900 -4.276 1.993 1.00 76.25 166 TYR A CA 1
ATOM 1330 C C . TYR A 1 166 ? -6.943 -5.302 2.466 1.00 76.25 166 TYR A C 1
ATOM 1332 O O . TYR A 1 166 ? -7.537 -5.125 3.528 1.00 76.25 166 TYR A O 1
ATOM 1340 N N . ILE A 1 167 ? -7.134 -6.405 1.731 1.00 78.94 167 ILE A N 1
ATOM 1341 C CA . ILE A 1 167 ? -8.098 -7.460 2.087 1.00 78.94 167 ILE A CA 1
ATOM 1342 C C . ILE A 1 167 ? -7.721 -8.107 3.427 1.00 78.94 167 ILE A C 1
ATOM 1344 O O . ILE A 1 167 ? -8.597 -8.464 4.211 1.00 78.94 167 ILE A O 1
ATOM 1348 N N . LEU A 1 168 ? -6.420 -8.228 3.706 1.00 80.69 168 LEU A N 1
ATOM 1349 C CA . LEU A 1 168 ? -5.905 -8.845 4.930 1.00 80.69 168 LEU A CA 1
ATOM 1350 C C . LEU A 1 168 ? -6.040 -7.935 6.154 1.00 80.69 168 LEU A C 1
ATOM 1352 O O . LEU A 1 168 ? -6.096 -8.436 7.273 1.00 80.69 168 LEU A O 1
ATOM 1356 N N . LEU A 1 169 ? -6.083 -6.618 5.945 1.00 78.69 169 LEU A N 1
ATOM 1357 C CA . LEU A 1 169 ? -6.270 -5.636 7.013 1.00 78.69 169 LEU A CA 1
ATOM 1358 C C . LEU A 1 169 ? -7.735 -5.337 7.299 1.00 78.69 169 LEU A C 1
ATOM 1360 O O . LEU A 1 169 ? -8.040 -4.797 8.359 1.00 78.69 169 LEU A O 1
ATOM 1364 N N . LEU A 1 170 ? -8.632 -5.677 6.372 1.00 77.12 170 LEU A N 1
ATOM 1365 C CA . LEU A 1 170 ? -10.035 -5.309 6.458 1.00 77.12 170 LEU A CA 1
ATOM 1366 C C . LEU A 1 170 ? -10.645 -5.730 7.800 1.00 77.12 170 LEU A C 1
ATOM 1368 O O . LEU A 1 170 ? -11.189 -4.895 8.504 1.00 77.12 170 LEU A O 1
ATOM 1372 N N . GLU A 1 171 ? -10.484 -6.991 8.200 1.00 78.50 171 GLU A N 1
ATOM 1373 C CA . GLU A 1 171 ? -11.054 -7.498 9.456 1.00 78.50 171 GLU A CA 1
ATOM 1374 C C . GLU A 1 171 ? -10.504 -6.794 10.698 1.00 78.50 171 GLU A C 1
ATOM 1376 O O . GLU A 1 171 ? -11.222 -6.640 11.681 1.00 78.50 171 GLU A O 1
ATOM 1381 N N . ASP A 1 172 ? -9.246 -6.357 10.669 1.00 78.19 172 ASP A N 1
ATOM 1382 C CA . ASP A 1 172 ? -8.647 -5.645 11.794 1.00 78.19 172 ASP A CA 1
ATOM 1383 C C . ASP A 1 172 ? -9.143 -4.196 11.871 1.00 78.19 172 ASP A C 1
ATOM 1385 O O . ASP A 1 172 ? -9.330 -3.691 12.971 1.00 78.19 172 ASP A O 1
ATOM 1389 N N . VAL A 1 173 ? -9.441 -3.556 10.735 1.00 78.75 173 VAL A N 1
ATOM 1390 C CA . VAL A 1 173 ? -10.028 -2.205 10.689 1.00 78.75 173 VAL A CA 1
ATOM 1391 C C . VAL A 1 173 ? -11.515 -2.217 11.064 1.00 78.75 173 VAL A C 1
ATOM 1393 O O . VAL A 1 173 ? -11.942 -1.366 11.841 1.00 78.75 173 VAL A O 1
ATOM 1396 N N . LEU A 1 174 ? -12.292 -3.191 10.569 1.00 76.50 174 LEU A N 1
ATOM 1397 C CA . LEU A 1 174 ? -13.728 -3.332 10.869 1.00 76.50 174 LEU A CA 1
ATOM 1398 C C . LEU A 1 174 ? -13.976 -3.500 12.385 1.00 76.50 174 LEU A C 1
ATOM 1400 O O . LEU A 1 174 ? -14.884 -2.888 12.941 1.00 76.50 174 LEU A O 1
ATOM 1404 N N . LYS A 1 175 ? -13.087 -4.207 13.105 1.00 78.75 175 LYS A N 1
ATOM 1405 C CA . LYS A 1 175 ? -13.147 -4.328 14.581 1.00 78.75 175 LYS A CA 1
ATOM 1406 C C . LYS A 1 175 ? -13.141 -2.983 15.313 1.00 78.75 175 LYS A C 1
ATOM 1408 O O . LYS A 1 175 ? -13.713 -2.889 16.395 1.00 78.75 175 LYS A O 1
ATOM 1413 N N . PHE A 1 176 ? -12.483 -1.965 14.759 1.00 72.81 176 PHE A N 1
ATOM 1414 C CA . PHE A 1 176 ? -12.444 -0.621 15.343 1.00 72.81 176 PHE A CA 1
ATOM 1415 C C . PHE A 1 176 ? -13.644 0.245 14.933 1.00 72.81 176 PHE A C 1
ATOM 1417 O O . PHE A 1 176 ? -13.794 1.348 15.453 1.00 72.81 176 PHE A O 1
ATOM 1424 N N . MET A 1 177 ? -14.492 -0.225 14.012 1.00 68.50 177 MET A N 1
ATOM 1425 C CA . MET A 1 177 ? -15.706 0.472 13.581 1.00 68.50 177 MET A CA 1
ATOM 1426 C C . MET A 1 177 ? -16.979 -0.034 14.258 1.00 68.50 177 MET A C 1
ATOM 1428 O O . MET A 1 177 ? -17.968 0.696 14.271 1.00 68.50 177 MET A O 1
ATOM 1432 N N . ASP A 1 178 ? -16.972 -1.242 14.826 1.00 68.44 178 ASP A N 1
ATOM 1433 C CA . ASP A 1 178 ? -18.150 -1.812 15.475 1.00 68.44 178 ASP A CA 1
ATOM 1434 C C . ASP A 1 178 ? -18.546 -1.022 16.743 1.00 68.44 178 ASP A C 1
ATOM 1436 O O . ASP A 1 178 ? -17.869 -1.111 17.773 1.00 68.44 178 ASP A O 1
ATOM 1440 N N . PRO A 1 179 ? -19.699 -0.317 16.749 1.00 57.38 179 PRO A N 1
ATOM 1441 C CA . PRO A 1 179 ? -20.119 0.520 17.879 1.00 57.38 179 PRO A CA 1
ATOM 1442 C C . PRO A 1 179 ? -20.584 -0.303 19.092 1.00 57.38 179 PRO A C 1
ATOM 1444 O O . PRO A 1 179 ? -20.825 0.233 20.171 1.00 57.38 179 PRO A O 1
ATOM 1447 N N . THR A 1 180 ? -20.744 -1.620 18.923 1.00 56.25 180 THR A N 1
ATOM 1448 C CA . THR A 1 180 ? -21.148 -2.555 19.984 1.00 56.25 180 THR A CA 1
ATOM 1449 C C . THR A 1 180 ? -19.968 -3.049 20.821 1.00 56.25 180 THR A C 1
ATOM 1451 O O . THR A 1 180 ? -20.170 -3.561 21.927 1.00 56.25 180 THR A O 1
ATOM 1454 N N . ALA A 1 181 ? -18.733 -2.866 20.345 1.00 59.31 181 ALA A N 1
ATOM 1455 C CA . ALA A 1 181 ? -17.541 -3.156 21.119 1.00 59.31 181 ALA A CA 1
ATOM 1456 C C . ALA A 1 181 ? -17.340 -2.046 22.166 1.00 59.31 181 ALA A C 1
ATOM 1458 O O . ALA A 1 181 ? -16.888 -0.949 21.858 1.00 59.31 181 ALA A O 1
ATOM 1459 N N . LYS A 1 182 ? -17.650 -2.346 23.435 1.00 49.53 182 LYS A N 1
ATOM 1460 C CA . LYS A 1 182 ? -17.568 -1.440 24.607 1.00 49.53 182 LYS A CA 1
ATOM 1461 C C . LYS A 1 182 ? -16.217 -0.729 24.839 1.00 49.53 182 LYS A C 1
ATOM 1463 O O . LYS A 1 182 ? -16.125 0.071 25.764 1.00 49.53 182 LYS A O 1
ATOM 1468 N N . ASN A 1 183 ? -15.193 -1.006 24.033 1.00 56.25 183 ASN A N 1
ATOM 1469 C CA . ASN A 1 183 ? -13.820 -0.536 24.212 1.00 56.25 183 ASN A CA 1
ATOM 1470 C C . ASN A 1 183 ? -13.326 0.399 23.094 1.00 56.25 183 ASN A C 1
ATOM 1472 O O . ASN A 1 183 ? -12.151 0.753 23.108 1.00 56.25 183 ASN A O 1
ATOM 1476 N N . VAL A 1 184 ? -14.162 0.780 22.121 1.00 63.59 184 VAL A N 1
ATOM 1477 C CA . VAL A 1 184 ? -13.719 1.656 21.024 1.00 63.59 184 VAL A CA 1
ATOM 1478 C C . VAL A 1 184 ? -13.759 3.112 21.479 1.00 63.59 184 VAL A C 1
ATOM 1480 O O . VAL A 1 184 ? -14.829 3.683 21.695 1.00 63.59 184 VAL A O 1
ATOM 1483 N N . SER A 1 185 ? -12.582 3.722 21.626 1.00 70.12 185 SER A N 1
ATOM 1484 C CA . SER A 1 185 ? -12.471 5.162 21.848 1.00 70.12 185 SER A CA 1
ATOM 1485 C C . SER A 1 185 ? -12.800 5.915 20.559 1.00 70.12 185 SER A C 1
ATOM 1487 O O . SER A 1 185 ? -12.454 5.479 19.462 1.00 70.12 185 SER A O 1
ATOM 1489 N N . GLU A 1 186 ? -13.384 7.109 20.672 1.00 71.81 1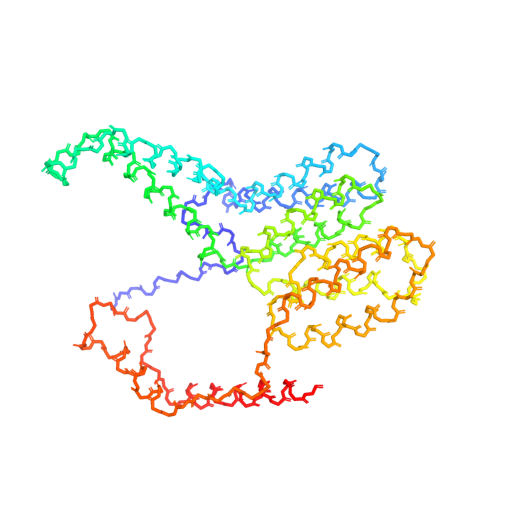86 GLU A N 1
ATOM 1490 C CA . GLU A 1 186 ? -13.614 8.005 19.524 1.00 71.81 186 GLU A CA 1
ATOM 1491 C C . GLU A 1 186 ? -12.330 8.264 18.711 1.00 71.81 186 GLU A C 1
ATOM 1493 O O . GLU A 1 186 ? -12.373 8.499 17.503 1.00 71.81 186 GLU A O 1
ATOM 1498 N N . LYS A 1 187 ? -11.167 8.227 19.376 1.00 76.06 187 LYS A N 1
ATOM 1499 C CA . LYS A 1 187 ? -9.855 8.403 18.738 1.00 76.06 187 LYS A CA 1
ATOM 1500 C C . LYS A 1 187 ? -9.468 7.204 17.873 1.00 76.06 187 LYS A C 1
ATOM 1502 O O . LYS A 1 187 ? -8.885 7.407 16.808 1.00 76.06 187 LYS A O 1
ATOM 1507 N N . ASP A 1 188 ? -9.830 6.001 18.301 1.00 77.94 188 ASP A N 1
ATOM 1508 C CA . ASP A 1 188 ? -9.560 4.756 17.580 1.00 77.94 188 ASP A CA 1
ATOM 1509 C C . ASP A 1 188 ? -10.453 4.687 16.340 1.00 77.94 188 ASP A C 1
ATOM 1511 O O . ASP A 1 188 ? -9.973 4.387 15.248 1.00 77.94 188 ASP A O 1
ATOM 1515 N N . PHE A 1 189 ? -11.718 5.101 16.482 1.00 78.62 189 PHE A N 1
ATOM 1516 C CA . PHE A 1 189 ? -12.652 5.252 15.368 1.00 78.62 189 PHE A CA 1
ATOM 1517 C C . PHE A 1 189 ? -12.152 6.274 14.332 1.00 78.62 189 PHE A C 1
ATOM 1519 O O . PHE A 1 189 ? -12.111 5.987 13.134 1.00 78.62 189 PHE A O 1
ATOM 1526 N N . LYS A 1 190 ? -11.677 7.448 14.780 1.00 80.06 190 LYS A N 1
ATOM 1527 C CA . LYS A 1 190 ? -11.057 8.454 13.894 1.00 80.06 190 LYS A CA 1
ATOM 1528 C C . LYS A 1 190 ? -9.815 7.894 13.183 1.00 80.06 190 LYS A C 1
ATOM 1530 O O . LYS A 1 190 ? -9.610 8.177 12.004 1.00 80.06 190 LYS A O 1
ATOM 1535 N N . GLY A 1 191 ? -9.000 7.093 13.873 1.00 78.81 191 GLY A N 1
ATOM 1536 C CA . GLY A 1 191 ? -7.851 6.396 13.287 1.00 78.81 191 GLY A CA 1
ATOM 1537 C C . GLY A 1 191 ? -8.254 5.374 12.221 1.00 78.81 191 GLY A C 1
ATOM 1538 O O . GLY A 1 191 ? -7.694 5.377 11.126 1.00 78.81 191 GLY A O 1
ATOM 1539 N N . ALA A 1 192 ? -9.279 4.562 12.488 1.00 82.19 192 ALA A N 1
ATOM 1540 C CA . ALA A 1 192 ? -9.814 3.589 11.537 1.00 82.19 192 ALA A CA 1
ATOM 1541 C C . ALA A 1 192 ? -10.375 4.261 10.270 1.00 82.19 192 ALA A C 1
ATOM 1543 O O . ALA A 1 192 ? -10.054 3.844 9.155 1.00 82.19 192 ALA A O 1
ATOM 1544 N N . LEU A 1 193 ? -11.125 5.360 10.421 1.00 80.62 193 LEU A N 1
ATOM 1545 C CA . LEU A 1 193 ? -11.595 6.170 9.290 1.00 80.62 193 LEU A CA 1
ATOM 1546 C C . LEU A 1 193 ? -10.436 6.749 8.472 1.00 80.62 193 LEU A C 1
ATOM 1548 O O . LEU A 1 193 ? -10.483 6.753 7.241 1.00 80.62 193 LEU A O 1
ATOM 1552 N N . GLN A 1 194 ? -9.376 7.212 9.138 1.00 80.38 194 GLN A N 1
ATOM 1553 C CA . GLN A 1 194 ? -8.187 7.704 8.451 1.00 80.38 194 GLN A CA 1
ATOM 1554 C C . GLN A 1 194 ? -7.517 6.596 7.627 1.00 80.38 194 GLN A C 1
ATOM 1556 O O . GLN A 1 194 ? -7.137 6.853 6.486 1.00 80.38 194 GLN A O 1
ATOM 1561 N N . VAL A 1 195 ? -7.417 5.374 8.162 1.00 81.12 195 VAL A N 1
ATOM 1562 C CA . VAL A 1 195 ? -6.888 4.211 7.428 1.00 81.12 195 VAL A CA 1
ATOM 1563 C C . VAL A 1 195 ? -7.762 3.876 6.217 1.00 81.12 195 VAL A C 1
ATOM 1565 O O . VAL A 1 195 ? -7.230 3.612 5.142 1.00 81.12 195 VAL A O 1
ATOM 1568 N N . LEU A 1 196 ? -9.092 3.941 6.340 1.00 78.75 196 LEU A N 1
ATOM 1569 C CA . LEU A 1 196 ? -10.005 3.732 5.207 1.00 78.75 196 LEU A CA 1
ATOM 1570 C C . LEU A 1 196 ? -9.845 4.796 4.114 1.00 78.75 196 LEU A C 1
ATOM 1572 O O . LEU A 1 196 ? -9.892 4.479 2.925 1.00 78.75 196 LEU A O 1
ATOM 1576 N N . CYS A 1 197 ? -9.620 6.049 4.510 1.00 76.44 197 CYS A N 1
ATOM 1577 C CA . CYS A 1 197 ? -9.374 7.155 3.590 1.00 76.44 197 CYS A CA 1
ATOM 1578 C C . CYS A 1 197 ? -8.033 6.992 2.850 1.00 76.44 197 CYS A C 1
ATOM 1580 O O . CYS A 1 197 ? -7.961 7.183 1.636 1.00 76.44 197 CYS A O 1
ATOM 1582 N N . THR A 1 198 ? -6.970 6.581 3.551 1.00 71.56 198 THR A N 1
ATOM 1583 C CA . THR A 1 198 ? -5.647 6.376 2.939 1.00 71.56 198 THR A CA 1
ATOM 1584 C C . THR A 1 198 ? -5.552 5.092 2.123 1.00 71.56 198 THR A C 1
ATOM 1586 O O . THR A 1 198 ? -4.783 5.040 1.164 1.00 71.56 198 THR A O 1
ATOM 1589 N N . GLY A 1 199 ? -6.316 4.057 2.477 1.00 64.56 199 GLY A N 1
ATOM 1590 C CA . GLY A 1 199 ? -6.099 2.711 1.960 1.00 64.56 199 GLY A CA 1
ATOM 1591 C C . GLY A 1 199 ? -6.627 2.412 0.568 1.00 64.56 199 GLY A C 1
ATOM 1592 O O . GLY A 1 199 ? -6.568 1.265 0.141 1.00 64.56 199 GLY A O 1
ATOM 1593 N N . GLN A 1 200 ? -7.150 3.416 -0.145 1.00 65.00 200 GLN A N 1
ATOM 1594 C CA . GLN A 1 200 ? -7.673 3.254 -1.507 1.00 65.00 200 GLN A CA 1
ATOM 1595 C C . GLN A 1 200 ? -8.704 2.114 -1.635 1.00 65.00 200 GLN A C 1
ATOM 1597 O O . GLN A 1 200 ? -8.951 1.615 -2.732 1.00 65.00 200 GLN A O 1
ATOM 1602 N N . PHE A 1 201 ? -9.360 1.733 -0.531 1.00 64.50 201 PHE A N 1
ATOM 1603 C CA . PHE A 1 201 ? -10.302 0.611 -0.469 1.00 64.50 201 PHE A CA 1
ATOM 1604 C C . PHE A 1 201 ? -11.440 0.747 -1.492 1.00 64.50 201 PHE A C 1
ATOM 1606 O O . PHE A 1 201 ? -11.927 -0.246 -2.027 1.00 64.50 201 PHE A O 1
ATOM 1613 N N . PHE A 1 202 ? -11.828 1.986 -1.805 1.00 60.28 202 PHE A N 1
ATOM 1614 C CA . PHE A 1 202 ? -12.865 2.309 -2.786 1.00 60.28 202 PHE A CA 1
ATOM 1615 C C . PHE A 1 202 ? -12.375 2.286 -4.244 1.00 60.28 202 PHE A C 1
ATOM 1617 O O . PHE A 1 202 ? -13.186 2.244 -5.165 1.00 60.28 202 PHE A O 1
ATOM 1624 N N . ILE A 1 203 ? -11.059 2.287 -4.471 1.00 62.66 203 ILE A N 1
ATOM 1625 C CA . ILE A 1 203 ? -10.443 2.311 -5.805 1.00 62.66 203 ILE A CA 1
ATOM 1626 C C . ILE A 1 203 ? -10.173 0.886 -6.320 1.00 62.66 203 ILE A C 1
ATOM 1628 O O . ILE A 1 203 ? -10.250 0.659 -7.531 1.00 62.66 203 ILE A O 1
ATOM 1632 N N . GLU A 1 204 ? -9.889 -0.083 -5.436 1.00 61.12 204 GLU A N 1
ATOM 1633 C CA . GLU A 1 204 ? -9.389 -1.427 -5.806 1.00 61.12 204 GLU A CA 1
ATOM 1634 C C . GLU A 1 204 ? -10.464 -2.487 -6.171 1.00 61.12 204 GLU A C 1
ATOM 1636 O O . GLU A 1 204 ? -10.142 -3.652 -6.384 1.00 61.12 204 GLU A O 1
ATOM 1641 N N . ARG A 1 205 ? -11.712 -2.072 -6.441 1.00 65.81 205 ARG A N 1
ATOM 1642 C CA . ARG A 1 205 ? -12.699 -2.794 -7.294 1.00 65.81 205 ARG A CA 1
ATOM 1643 C C . ARG A 1 205 ? -13.167 -4.193 -6.850 1.00 65.81 205 ARG A C 1
ATOM 1645 O O . ARG A 1 205 ? -13.557 -4.989 -7.708 1.00 65.81 205 ARG A O 1
ATOM 1652 N N . ASP A 1 206 ? -13.192 -4.496 -5.555 1.00 73.19 206 ASP A N 1
ATOM 1653 C CA . ASP A 1 206 ? -13.721 -5.776 -5.062 1.00 73.19 206 ASP A CA 1
ATOM 1654 C C . ASP A 1 206 ? -15.083 -5.622 -4.359 1.00 73.19 206 ASP A C 1
ATOM 1656 O O . ASP A 1 206 ? -15.185 -5.083 -3.254 1.00 73.19 206 ASP A O 1
ATOM 1660 N N . TRP A 1 207 ? -16.133 -6.188 -4.975 1.00 76.44 207 TRP A N 1
ATOM 1661 C CA . TRP A 1 207 ? -17.494 -6.268 -4.415 1.00 76.44 207 TRP A CA 1
ATOM 1662 C C . TRP A 1 207 ? -17.549 -6.810 -2.976 1.00 76.44 207 TRP A C 1
ATOM 1664 O O . TRP A 1 207 ? -18.222 -6.203 -2.144 1.00 76.44 207 TRP A O 1
ATOM 1674 N N . PRO A 1 208 ? -16.829 -7.896 -2.615 1.00 80.06 208 PRO A N 1
ATOM 1675 C CA . PRO A 1 208 ? -16.916 -8.449 -1.265 1.00 80.06 208 PRO A CA 1
ATOM 1676 C C . PRO A 1 208 ? -16.386 -7.513 -0.178 1.00 80.06 208 PRO A C 1
ATOM 1678 O O . PRO A 1 208 ? -16.854 -7.574 0.956 1.00 80.06 208 PRO A O 1
ATOM 1681 N N . THR A 1 209 ? -15.401 -6.680 -0.510 1.00 78.44 209 THR A N 1
ATOM 1682 C CA . THR A 1 209 ? -14.810 -5.722 0.427 1.00 78.44 209 THR A CA 1
ATOM 1683 C C . THR A 1 209 ? -15.756 -4.540 0.618 1.00 78.44 209 THR A C 1
ATOM 1685 O O . THR A 1 209 ? -16.062 -4.176 1.751 1.00 78.44 209 THR A O 1
ATOM 1688 N N . LEU A 1 210 ? -16.314 -4.007 -0.475 1.00 78.69 210 LEU A N 1
ATOM 1689 C CA . LEU A 1 210 ? -17.293 -2.916 -0.430 1.00 78.69 210 LEU A CA 1
ATOM 1690 C C . LEU A 1 210 ? -18.576 -3.306 0.311 1.00 78.69 210 LEU A C 1
ATOM 1692 O O . LEU A 1 210 ? -19.042 -2.544 1.155 1.00 78.69 210 LEU A O 1
ATOM 1696 N N . ASN A 1 211 ? -19.095 -4.516 0.076 1.00 81.06 211 ASN A N 1
ATOM 1697 C CA . ASN A 1 211 ? -20.282 -5.028 0.769 1.00 81.06 211 ASN A CA 1
ATOM 1698 C C . ASN A 1 211 ? -20.083 -5.165 2.288 1.00 81.06 211 ASN A C 1
ATOM 1700 O O . ASN A 1 211 ? -21.067 -5.228 3.017 1.00 81.06 211 ASN A O 1
ATOM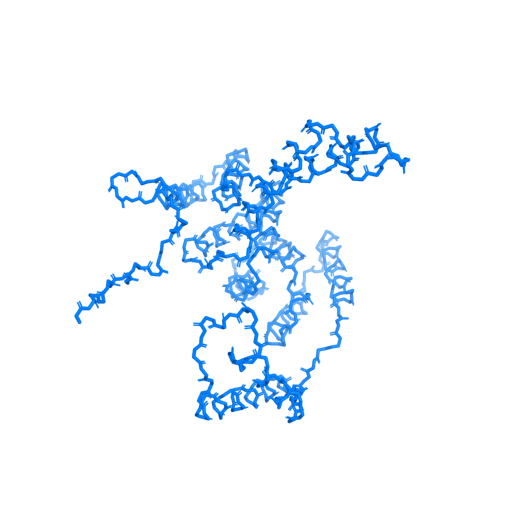 1704 N N . ARG A 1 212 ? -18.837 -5.219 2.779 1.00 81.00 212 ARG A N 1
ATOM 1705 C CA . ARG A 1 212 ? -18.530 -5.226 4.218 1.00 81.00 212 ARG A CA 1
ATOM 1706 C C . ARG A 1 212 ? -18.329 -3.816 4.769 1.00 81.00 212 ARG A C 1
ATOM 1708 O O . ARG A 1 212 ? -18.907 -3.485 5.795 1.00 81.00 212 ARG A O 1
ATOM 1715 N N . ILE A 1 213 ? -17.567 -2.977 4.064 1.00 80.94 213 ILE A N 1
ATOM 1716 C CA . ILE A 1 213 ? -17.240 -1.615 4.517 1.00 80.94 213 ILE A CA 1
ATOM 1717 C C . ILE A 1 213 ? -18.482 -0.718 4.530 1.00 80.94 213 ILE A C 1
ATOM 1719 O O . ILE A 1 213 ? -18.706 -0.004 5.503 1.00 80.94 213 ILE A O 1
ATOM 1723 N N . LEU A 1 214 ? -19.294 -0.733 3.464 1.00 79.25 214 LEU A N 1
ATOM 1724 C CA . LEU A 1 214 ? -20.399 0.220 3.308 1.00 79.25 214 LEU A CA 1
ATOM 1725 C C . LEU A 1 214 ? -21.465 0.091 4.411 1.00 79.25 214 LEU A C 1
ATOM 1727 O O . LEU A 1 214 ? -21.832 1.119 4.982 1.00 79.25 214 LEU A O 1
ATOM 1731 N N . PRO A 1 215 ? -21.952 -1.114 4.777 1.00 82.19 215 PRO A N 1
ATOM 1732 C CA . PRO A 1 215 ? -22.914 -1.240 5.868 1.00 82.19 215 PRO A CA 1
ATOM 1733 C C . PRO A 1 215 ? -22.343 -0.821 7.220 1.00 82.19 215 PRO A C 1
ATOM 1735 O O . PRO A 1 215 ? -23.073 -0.256 8.029 1.00 82.19 215 PRO A O 1
ATOM 1738 N N . GLU A 1 216 ? -21.065 -1.098 7.484 1.00 77.69 216 GLU A N 1
ATOM 1739 C CA . GLU A 1 216 ? -20.422 -0.682 8.733 1.00 77.69 216 GLU A CA 1
ATOM 1740 C C . GLU A 1 216 ? -20.252 0.835 8.804 1.00 77.69 216 GLU A C 1
ATOM 1742 O O . GLU A 1 216 ? -20.554 1.429 9.836 1.00 77.69 216 GLU A O 1
ATOM 1747 N N . LEU A 1 217 ? -19.905 1.478 7.688 1.00 76.19 217 LEU A N 1
ATOM 1748 C CA . LEU A 1 217 ? -19.806 2.933 7.608 1.00 76.19 217 LEU A CA 1
ATOM 1749 C C . LEU A 1 217 ? -21.157 3.619 7.867 1.00 76.19 217 LEU A C 1
ATOM 1751 O O . LEU A 1 217 ? -21.209 4.626 8.562 1.00 76.19 217 LEU A O 1
ATOM 1755 N N . VAL A 1 218 ? -22.257 3.059 7.348 1.00 76.31 218 VAL A N 1
ATOM 1756 C CA . VAL A 1 218 ? -23.616 3.590 7.573 1.00 76.31 218 VAL A CA 1
ATOM 1757 C C . VAL A 1 218 ? -24.089 3.357 9.011 1.00 76.31 218 VAL A C 1
ATOM 1759 O O . VAL A 1 218 ? -24.796 4.191 9.573 1.00 76.31 218 VAL A O 1
ATOM 1762 N N . LYS A 1 219 ? -23.710 2.230 9.625 1.00 75.25 219 LYS A N 1
ATOM 1763 C CA . LYS A 1 219 ? -24.030 1.939 11.033 1.00 75.25 219 LYS A CA 1
ATOM 1764 C C . LYS A 1 219 ? -23.251 2.825 12.003 1.00 75.25 219 LYS A C 1
ATOM 1766 O O . LYS A 1 219 ? -23.737 3.077 13.105 1.00 75.25 219 LYS A O 1
ATOM 1771 N N . ALA A 1 220 ? -22.060 3.271 11.618 1.00 66.81 220 ALA A N 1
ATOM 1772 C CA . ALA A 1 220 ? -21.200 4.102 12.441 1.00 66.81 220 ALA A CA 1
ATOM 1773 C C . ALA A 1 220 ? -21.714 5.551 12.499 1.00 66.81 220 ALA A C 1
ATOM 1775 O O . ALA A 1 220 ? -21.221 6.446 11.817 1.00 66.81 220 ALA A O 1
ATOM 1776 N N . ASN A 1 221 ? -22.727 5.795 13.328 1.00 60.62 221 ASN A N 1
ATOM 1777 C CA . ASN A 1 221 ? -23.293 7.127 13.508 1.00 60.62 221 ASN A CA 1
ATOM 1778 C C . ASN A 1 221 ? -22.595 7.864 14.667 1.00 60.62 221 ASN A C 1
ATOM 1780 O O . ASN A 1 221 ? -23.095 7.887 15.788 1.00 60.62 221 ASN A O 1
ATOM 1784 N N . TYR A 1 222 ? -21.426 8.452 14.394 1.00 62.00 222 TYR A N 1
ATOM 1785 C CA . TYR A 1 222 ? -20.725 9.365 15.311 1.00 62.00 222 TYR A CA 1
ATOM 1786 C C . TYR A 1 222 ? -20.923 10.810 14.831 1.00 62.00 222 TYR A C 1
ATOM 1788 O O . TYR A 1 222 ? -20.050 11.400 14.195 1.00 62.00 222 TYR A O 1
ATOM 1796 N N . ALA A 1 223 ? -22.111 11.363 15.086 1.00 54.34 223 ALA A N 1
ATOM 1797 C CA . ALA A 1 223 ? -22.566 12.643 14.533 1.00 54.34 223 ALA A CA 1
ATOM 1798 C C . ALA A 1 223 ? -22.099 13.894 15.310 1.00 54.34 223 ALA A C 1
ATOM 1800 O O . ALA A 1 223 ? -22.434 15.012 14.921 1.00 54.34 223 ALA A O 1
ATOM 1801 N N . ASP A 1 224 ? -21.312 13.743 16.378 1.00 64.00 224 ASP A N 1
ATOM 1802 C CA . ASP A 1 224 ? -21.169 14.821 17.368 1.00 64.00 224 ASP A CA 1
ATOM 1803 C C . ASP A 1 224 ? -19.934 15.723 17.176 1.00 64.00 224 ASP A C 1
ATOM 1805 O O . ASP A 1 224 ? -19.846 16.778 17.806 1.00 64.00 224 ASP A O 1
ATOM 1809 N N . LYS A 1 225 ? -18.975 15.365 16.302 1.00 72.44 225 LYS A N 1
ATOM 1810 C CA . LYS A 1 225 ? -17.754 16.166 16.062 1.00 72.44 225 LYS A CA 1
ATOM 1811 C C . LYS A 1 225 ? -17.557 16.546 14.590 1.00 72.44 225 LYS A C 1
ATOM 1813 O O . LYS A 1 225 ? -17.607 15.665 13.728 1.00 72.44 225 LYS A O 1
ATOM 1818 N N . PRO A 1 226 ? -17.228 17.822 14.298 1.00 77.69 226 PRO A N 1
ATOM 1819 C CA . PRO A 1 226 ? -17.051 18.302 12.927 1.00 77.69 226 PRO A CA 1
ATOM 1820 C C . PRO A 1 226 ? -15.922 17.570 12.186 1.00 77.69 226 PRO A C 1
ATOM 1822 O O . PRO A 1 226 ? -16.107 17.204 11.032 1.00 77.69 226 PRO A O 1
ATOM 1825 N N . ASP A 1 227 ? -14.808 17.248 12.853 1.00 76.56 227 ASP A N 1
ATOM 1826 C CA . ASP A 1 227 ? -13.675 16.539 12.238 1.00 76.56 227 ASP A CA 1
ATOM 1827 C C . ASP A 1 227 ? -14.044 15.168 11.647 1.00 76.56 227 ASP A C 1
ATOM 1829 O O . ASP A 1 227 ? -13.528 14.768 10.605 1.00 76.56 227 ASP A O 1
ATOM 1833 N N . ILE A 1 228 ? -14.900 14.410 12.341 1.00 79.19 228 ILE A N 1
ATOM 1834 C CA . ILE A 1 228 ? -15.319 13.072 11.901 1.00 79.19 228 ILE A CA 1
ATOM 1835 C C . ILE A 1 228 ? -16.252 13.215 10.697 1.00 79.19 228 ILE A C 1
ATOM 1837 O O . ILE A 1 228 ? -16.128 12.472 9.725 1.00 79.19 228 ILE A O 1
ATOM 1841 N N . LEU A 1 229 ? -17.126 14.224 10.720 1.00 80.81 229 LEU A N 1
ATOM 1842 C CA . LEU A 1 229 ? -18.002 14.546 9.601 1.00 80.81 229 LEU A CA 1
ATOM 1843 C C . LEU A 1 229 ? -17.208 14.975 8.358 1.00 80.81 229 LEU A C 1
ATOM 1845 O O . LEU A 1 229 ? -17.540 14.563 7.249 1.00 80.81 229 LEU A O 1
ATOM 1849 N N . GLU A 1 230 ? -16.151 15.774 8.522 1.00 82.44 230 GLU A N 1
ATOM 1850 C CA . GLU A 1 230 ? -15.248 16.138 7.424 1.00 82.44 230 GLU A CA 1
ATOM 1851 C C . GLU A 1 230 ? -14.552 14.909 6.828 1.00 82.44 230 GLU A C 1
ATOM 1853 O O . GLU A 1 230 ? -14.481 14.781 5.605 1.00 82.44 230 GLU A O 1
ATOM 1858 N N . MET A 1 231 ? -14.107 13.966 7.666 1.00 79.62 231 MET A N 1
ATOM 1859 C CA . MET A 1 231 ? -13.522 12.704 7.196 1.00 79.62 231 MET A CA 1
ATOM 1860 C C . MET A 1 231 ? -14.538 11.826 6.459 1.00 79.62 231 MET A C 1
ATOM 1862 O O . MET A 1 231 ? -14.206 11.269 5.416 1.00 79.62 231 MET A O 1
ATOM 1866 N N . LEU A 1 232 ? -15.776 11.731 6.947 1.00 80.25 232 LEU A N 1
ATOM 1867 C CA . LEU A 1 232 ? -16.847 10.996 6.267 1.00 80.25 232 LEU A CA 1
ATOM 1868 C C . LEU A 1 232 ? -17.183 11.612 4.906 1.00 80.25 232 LEU A C 1
ATOM 1870 O O . LEU A 1 232 ? -17.281 10.888 3.918 1.00 80.25 232 LEU A O 1
ATOM 1874 N N . LYS A 1 233 ? -17.268 12.945 4.822 1.00 82.81 233 LYS A N 1
ATOM 1875 C CA . LYS A 1 233 ? -17.432 13.652 3.542 1.00 82.81 233 LYS A CA 1
ATOM 1876 C C . LYS A 1 233 ? -16.260 13.388 2.600 1.00 82.81 233 LYS A C 1
ATOM 1878 O O . LYS A 1 233 ? -16.471 13.161 1.413 1.00 82.81 233 LYS A O 1
ATOM 1883 N N . ALA A 1 234 ? -15.026 13.385 3.106 1.00 82.31 234 ALA A N 1
ATOM 1884 C CA . ALA A 1 234 ? -13.854 13.054 2.298 1.00 82.31 234 ALA A CA 1
ATOM 1885 C C . ALA A 1 234 ? -13.923 11.613 1.762 1.00 82.31 234 ALA A C 1
ATOM 1887 O O . ALA A 1 234 ? -13.625 11.386 0.591 1.00 82.31 234 ALA A O 1
ATOM 1888 N N . ILE A 1 235 ? -14.376 10.658 2.582 1.00 80.19 235 ILE A N 1
ATOM 1889 C CA . ILE A 1 235 ? -14.618 9.273 2.159 1.00 80.19 235 ILE A CA 1
ATOM 1890 C C . ILE A 1 235 ? -15.703 9.214 1.083 1.00 80.19 235 ILE A C 1
ATOM 1892 O O . ILE A 1 235 ? -15.517 8.516 0.094 1.00 80.19 235 ILE A O 1
ATOM 1896 N N . GLU A 1 236 ? -16.797 9.961 1.224 1.00 79.38 236 GLU A N 1
ATOM 1897 C CA . GLU A 1 236 ? -17.852 10.030 0.209 1.00 79.38 236 GLU A CA 1
ATOM 1898 C C . GLU A 1 236 ? -17.310 10.550 -1.131 1.00 79.38 236 GLU A C 1
ATOM 1900 O O . GLU A 1 236 ? -17.517 9.921 -2.169 1.00 79.38 236 GLU A O 1
ATOM 1905 N N . VAL A 1 237 ? -16.531 11.638 -1.122 1.00 83.94 237 VAL A N 1
ATOM 1906 C CA . VAL A 1 237 ? -15.886 12.162 -2.339 1.00 83.94 237 VAL A CA 1
ATOM 1907 C C . VAL A 1 237 ? -14.925 11.137 -2.949 1.00 83.94 237 VAL A C 1
ATOM 1909 O O . VAL A 1 237 ? -14.897 10.964 -4.171 1.00 83.94 237 VAL A O 1
ATOM 1912 N N . LEU A 1 238 ? -14.150 10.428 -2.127 1.00 78.56 238 LEU A N 1
ATOM 1913 C CA . LEU A 1 238 ? -13.258 9.362 -2.592 1.00 78.56 238 LEU A CA 1
ATOM 1914 C C . LEU A 1 238 ? -14.031 8.166 -3.157 1.00 78.56 238 LEU A C 1
ATOM 1916 O O . LEU A 1 238 ? -13.626 7.612 -4.176 1.00 78.56 238 LEU A O 1
ATOM 1920 N N . ALA A 1 239 ? -15.152 7.795 -2.544 1.00 77.25 239 ALA A N 1
ATOM 1921 C CA . ALA A 1 239 ? -16.012 6.722 -3.016 1.00 77.25 239 ALA A CA 1
ATOM 1922 C C . ALA A 1 239 ? -16.632 7.078 -4.371 1.00 77.25 239 ALA A C 1
ATOM 1924 O O . ALA A 1 239 ? -16.582 6.263 -5.287 1.00 77.25 239 ALA A O 1
ATOM 1925 N N . VAL A 1 240 ? -17.139 8.305 -4.532 1.00 79.81 240 VAL A N 1
ATOM 1926 C CA . VAL A 1 240 ? -17.737 8.784 -5.787 1.00 79.81 240 VAL A CA 1
ATOM 1927 C C . VAL A 1 240 ? -16.686 8.944 -6.890 1.00 79.81 240 VAL A C 1
ATOM 1929 O O . VAL A 1 240 ? -16.901 8.488 -8.010 1.00 79.81 240 VAL A O 1
ATOM 1932 N N . SER A 1 241 ? -15.532 9.549 -6.595 1.00 76.44 241 SER A N 1
ATOM 1933 C CA . SER A 1 241 ? -14.450 9.739 -7.580 1.00 76.44 241 SER A CA 1
ATOM 1934 C C . SER A 1 241 ? -13.742 8.434 -7.958 1.00 76.44 241 SER A C 1
ATOM 1936 O O . SER A 1 241 ? -13.316 8.261 -9.103 1.00 76.44 241 SER A O 1
ATOM 1938 N N . GLY A 1 242 ? -13.637 7.500 -7.012 1.00 69.94 242 GLY A N 1
ATOM 1939 C CA . GLY A 1 242 ? -13.124 6.152 -7.228 1.00 69.94 242 GLY A CA 1
ATOM 1940 C C . GLY A 1 242 ? -14.113 5.231 -7.944 1.00 69.94 242 GLY A C 1
ATOM 1941 O O . GLY A 1 242 ? -13.690 4.206 -8.486 1.00 69.94 242 GLY A O 1
ATOM 1942 N N . TRP A 1 243 ? -15.401 5.596 -7.996 1.00 69.38 243 TRP A N 1
ATOM 1943 C CA . TRP A 1 243 ? -16.452 4.758 -8.564 1.00 69.38 243 TRP A CA 1
ATOM 1944 C C . TRP A 1 243 ? -16.259 4.571 -10.070 1.00 69.38 243 TRP A C 1
ATOM 1946 O O . TRP A 1 243 ? -16.559 5.433 -10.896 1.00 69.38 243 TRP A O 1
ATOM 1956 N N . LYS A 1 244 ? -15.771 3.392 -10.447 1.00 68.50 244 LYS A N 1
ATOM 1957 C CA . LYS A 1 244 ? -15.756 2.915 -11.832 1.00 68.50 244 LYS A CA 1
ATOM 1958 C C . LYS A 1 244 ? -16.746 1.771 -11.953 1.00 68.50 244 LYS A C 1
ATOM 1960 O O . LYS A 1 244 ? -16.857 0.961 -11.039 1.00 68.50 244 LYS A O 1
ATOM 1965 N N . TRP A 1 245 ? -17.435 1.685 -13.092 1.00 68.62 245 TRP A N 1
ATOM 1966 C CA . TRP A 1 245 ? -18.372 0.600 -13.389 1.00 68.62 245 TRP A CA 1
ATOM 1967 C C . TRP A 1 245 ? -17.700 -0.763 -13.168 1.00 68.62 245 TRP A C 1
ATOM 1969 O O . TRP A 1 245 ? -16.816 -1.163 -13.929 1.00 68.62 245 TRP A O 1
ATOM 1979 N N . MET A 1 246 ? -18.089 -1.455 -12.094 1.00 70.56 246 MET A N 1
ATOM 1980 C CA . MET A 1 246 ? -17.569 -2.776 -11.756 1.00 70.56 246 MET A CA 1
ATOM 1981 C C . MET A 1 246 ? -18.398 -3.846 -12.475 1.00 70.56 246 MET A C 1
ATOM 1983 O O . MET A 1 246 ? -19.624 -3.862 -12.339 1.00 70.56 246 MET A O 1
ATOM 1987 N N . PRO A 1 247 ? -17.770 -4.761 -13.233 1.00 75.75 247 PRO A N 1
ATOM 1988 C CA . PRO A 1 247 ? -18.505 -5.794 -13.943 1.00 75.75 247 PRO A CA 1
ATOM 1989 C C . PRO A 1 247 ? -19.035 -6.844 -12.961 1.00 75.75 247 PRO A C 1
ATOM 1991 O O . PRO A 1 247 ? -18.278 -7.474 -12.220 1.00 75.75 247 PRO A O 1
ATOM 1994 N N . ILE A 1 248 ? -20.349 -7.057 -12.983 1.00 78.56 248 ILE A N 1
ATOM 1995 C CA . ILE A 1 248 ? -21.002 -8.149 -12.249 1.00 78.56 248 ILE A CA 1
ATOM 1996 C C . ILE A 1 248 ? -20.716 -9.473 -12.969 1.00 78.56 248 ILE A C 1
ATOM 1998 O O . ILE A 1 248 ? -20.201 -10.422 -12.376 1.00 78.56 248 ILE A O 1
ATOM 2002 N N . LYS A 1 249 ? -20.946 -9.496 -14.287 1.00 79.50 249 LYS A N 1
ATOM 2003 C CA . LYS A 1 249 ? -20.629 -10.623 -15.167 1.00 79.50 249 LYS A CA 1
ATOM 2004 C C . LYS A 1 249 ? -19.339 -10.341 -15.920 1.00 79.50 249 LYS A C 1
ATOM 2006 O O . LYS A 1 249 ? -19.215 -9.328 -16.603 1.00 79.50 249 LYS A O 1
ATOM 2011 N N . ILE A 1 250 ? -18.380 -11.244 -15.774 1.00 80.06 250 ILE A N 1
ATOM 2012 C CA . ILE A 1 250 ? -17.131 -11.227 -16.527 1.00 80.06 250 ILE A CA 1
ATOM 2013 C C . ILE A 1 250 ? -17.219 -12.415 -17.469 1.00 80.06 250 ILE A C 1
ATOM 2015 O O . ILE A 1 250 ? -17.201 -13.548 -17.004 1.00 80.06 250 ILE A O 1
ATOM 2019 N N . GLU A 1 251 ? -17.333 -12.165 -18.767 1.00 82.81 251 GLU A N 1
ATOM 2020 C CA . GLU A 1 251 ? -17.302 -13.199 -19.799 1.00 82.81 251 GLU A CA 1
ATOM 2021 C C . GLU A 1 251 ? -16.151 -12.900 -20.755 1.00 82.81 251 GLU A C 1
ATOM 2023 O O . GLU A 1 251 ? -15.923 -11.752 -21.140 1.00 82.81 251 GLU A O 1
ATOM 2028 N N . ILE A 1 252 ? -15.390 -13.932 -21.114 1.00 84.62 252 ILE A N 1
ATOM 2029 C CA . ILE A 1 252 ? -14.271 -13.813 -22.049 1.00 84.62 252 ILE A CA 1
ATOM 2030 C C . ILE A 1 252 ? -14.717 -14.422 -23.375 1.00 84.62 252 ILE A C 1
ATOM 2032 O O . ILE A 1 252 ? -15.106 -15.589 -23.424 1.00 84.62 252 ILE A O 1
ATOM 2036 N N . SER A 1 253 ? -14.650 -13.637 -24.453 1.00 90.88 253 SER A N 1
ATOM 2037 C CA . SER A 1 253 ? -14.988 -14.121 -25.795 1.00 90.88 253 SER A CA 1
ATOM 2038 C C . SER A 1 253 ? -14.067 -15.269 -26.220 1.00 90.88 253 SER A C 1
ATOM 2040 O O . SER A 1 253 ? -12.850 -15.217 -26.026 1.00 90.88 253 SER A O 1
ATOM 2042 N N . LYS A 1 254 ? -14.642 -16.289 -26.868 1.00 87.00 254 LYS A N 1
ATOM 2043 C CA . LYS A 1 254 ? -13.901 -17.441 -27.409 1.00 87.00 254 LYS A CA 1
ATOM 2044 C C . LYS A 1 254 ? -12.868 -17.023 -28.463 1.00 87.00 254 LYS A C 1
ATOM 2046 O O . LYS A 1 254 ? -11.821 -17.653 -28.569 1.00 87.00 254 LYS A O 1
ATOM 2051 N N . GLU A 1 255 ? -13.127 -15.939 -29.191 1.00 89.25 255 GLU A N 1
ATOM 2052 C CA . GLU A 1 255 ? -12.200 -15.381 -30.185 1.00 89.25 255 GLU A CA 1
ATOM 2053 C C . GLU A 1 255 ? -10.930 -14.824 -29.530 1.00 89.25 255 GLU A C 1
ATOM 2055 O O . GLU A 1 255 ? -9.822 -15.089 -29.994 1.00 89.25 255 GLU A O 1
ATOM 2060 N N . LEU A 1 256 ? -11.073 -14.126 -28.396 1.00 86.94 256 LEU A N 1
ATOM 2061 C CA . LEU A 1 256 ? -9.936 -13.628 -27.614 1.00 86.94 256 LEU A CA 1
ATOM 2062 C C . LEU A 1 256 ? -9.100 -14.779 -27.049 1.00 86.94 256 LEU A C 1
ATOM 2064 O O . LEU A 1 256 ? -7.877 -14.674 -26.992 1.00 86.94 256 LEU A O 1
ATOM 2068 N N . VAL A 1 257 ? -9.745 -15.887 -26.670 1.00 85.81 257 VAL A N 1
ATOM 2069 C CA . VAL A 1 257 ? -9.051 -17.107 -26.232 1.00 85.81 257 VAL A CA 1
ATOM 2070 C C . VAL A 1 257 ? -8.271 -17.746 -27.385 1.00 85.81 257 VAL A C 1
ATOM 2072 O O . VAL A 1 257 ? -7.150 -18.203 -27.187 1.00 85.81 257 VAL A O 1
ATOM 2075 N N . ALA A 1 258 ? -8.821 -17.764 -28.600 1.00 85.75 258 ALA A N 1
ATOM 2076 C CA . ALA A 1 258 ? -8.101 -18.271 -29.768 1.00 85.75 258 ALA A CA 1
ATOM 2077 C C . ALA A 1 258 ? -6.890 -17.386 -30.118 1.00 85.75 258 ALA A C 1
ATOM 2079 O O . ALA A 1 258 ? -5.803 -17.897 -30.384 1.00 85.75 258 ALA A O 1
ATOM 2080 N N . LEU A 1 259 ? -7.049 -16.060 -30.052 1.00 86.06 259 LEU A N 1
ATOM 2081 C CA . LEU A 1 259 ? -5.963 -15.112 -30.298 1.00 86.06 259 LEU A CA 1
ATOM 2082 C C . LEU A 1 259 ? -4.874 -15.210 -29.221 1.00 86.06 259 LEU A C 1
ATOM 2084 O O . LEU A 1 259 ? -3.689 -15.181 -29.548 1.00 86.06 259 LEU A O 1
ATOM 2088 N N . SER A 1 260 ? -5.248 -15.388 -27.952 1.00 82.62 260 SER A N 1
ATOM 2089 C CA . SER A 1 260 ? -4.277 -15.521 -26.863 1.00 82.62 260 SER A CA 1
ATOM 2090 C C . SER A 1 260 ? -3.448 -16.803 -26.944 1.00 82.62 260 SER A C 1
ATOM 2092 O O . SER A 1 260 ? -2.263 -16.773 -26.611 1.00 82.62 260 SER A O 1
ATOM 2094 N N . LYS A 1 261 ? -4.013 -17.899 -27.470 1.00 82.00 261 LYS A N 1
ATOM 2095 C CA . LYS A 1 261 ? -3.268 -19.140 -27.749 1.00 82.00 261 LYS A CA 1
ATOM 2096 C C . LYS A 1 261 ? -2.132 -18.917 -28.752 1.00 82.00 261 LYS A C 1
ATOM 2098 O O . LYS A 1 261 ? -1.042 -19.435 -28.533 1.00 82.00 261 LYS A O 1
ATOM 2103 N N . ASN A 1 262 ? -2.318 -18.042 -29.745 1.00 80.75 262 ASN A N 1
ATOM 2104 C CA . ASN A 1 262 ? -1.254 -17.690 -30.695 1.00 80.75 262 ASN A CA 1
ATOM 2105 C C . ASN A 1 262 ? -0.059 -16.982 -30.030 1.00 80.75 262 ASN A C 1
ATOM 2107 O O . ASN A 1 262 ? 1.062 -17.113 -30.515 1.00 80.75 262 ASN A O 1
ATOM 2111 N N . PHE A 1 263 ? -0.266 -16.235 -28.935 1.00 76.06 263 PHE A N 1
ATOM 2112 C CA . PHE A 1 263 ? 0.845 -15.637 -28.175 1.00 76.06 263 PHE A CA 1
ATOM 2113 C C . PHE A 1 263 ? 1.641 -16.680 -27.382 1.00 76.06 263 PHE A C 1
ATOM 2115 O O . PHE A 1 263 ? 2.792 -16.434 -27.030 1.00 76.06 263 PHE A O 1
ATOM 2122 N N . TRP A 1 264 ? 1.037 -17.836 -27.098 1.00 75.19 264 TRP A N 1
ATOM 2123 C CA . TRP A 1 264 ? 1.668 -18.935 -26.371 1.00 75.19 264 TRP A CA 1
ATOM 2124 C C . TRP A 1 264 ? 2.440 -19.897 -27.287 1.00 75.19 264 TRP A C 1
ATOM 2126 O O . TRP A 1 264 ? 3.224 -20.718 -26.804 1.00 75.19 264 TRP A O 1
ATOM 2136 N N . ASP A 1 265 ? 2.250 -19.783 -28.605 1.00 71.38 265 ASP A N 1
ATOM 2137 C CA . ASP A 1 265 ? 2.951 -20.584 -29.604 1.00 71.38 265 ASP A CA 1
ATOM 2138 C C . ASP A 1 265 ? 4.419 -20.154 -29.719 1.00 71.38 265 ASP A C 1
ATOM 2140 O O . ASP A 1 265 ? 4.790 -19.186 -30.391 1.00 71.38 265 ASP A O 1
ATOM 2144 N N . VAL A 1 266 ? 5.284 -20.953 -29.094 1.00 63.38 266 VAL A N 1
ATOM 2145 C CA . VAL A 1 266 ? 6.746 -20.778 -29.049 1.00 63.38 266 VAL A CA 1
ATOM 2146 C C . VAL A 1 266 ? 7.375 -20.683 -30.449 1.00 63.38 266 VAL A C 1
ATOM 2148 O O . VAL A 1 266 ? 8.445 -20.102 -30.604 1.00 63.38 266 VAL A O 1
ATOM 2151 N N . SER A 1 267 ? 6.713 -21.205 -31.487 1.00 64.00 267 SER A N 1
ATOM 2152 C CA . SER A 1 267 ? 7.197 -21.175 -32.872 1.00 64.00 267 SER A CA 1
ATOM 2153 C C . SER A 1 267 ? 7.201 -19.784 -33.516 1.00 64.00 267 SER A C 1
ATOM 2155 O O . SER A 1 267 ? 7.862 -19.607 -34.535 1.00 64.00 267 SER A O 1
ATOM 2157 N N . LYS A 1 268 ? 6.454 -18.809 -32.975 1.00 61.66 268 LYS A N 1
ATOM 2158 C CA . LYS A 1 268 ? 6.282 -17.474 -33.585 1.00 61.66 268 LYS A CA 1
ATOM 2159 C C . LYS A 1 268 ? 6.879 -16.320 -32.763 1.00 61.66 268 LYS A C 1
ATOM 2161 O O . LYS A 1 268 ? 6.948 -15.206 -33.273 1.00 61.66 268 LYS A O 1
ATOM 2166 N N . GLY A 1 269 ? 7.301 -16.557 -31.518 1.00 59.31 269 GLY A N 1
ATOM 2167 C CA . GLY A 1 269 ? 7.723 -15.507 -30.582 1.00 59.31 269 GLY A CA 1
ATOM 2168 C C . GLY A 1 269 ? 9.225 -15.476 -30.281 1.00 59.31 269 GLY A C 1
ATOM 2169 O O . GLY A 1 269 ? 9.855 -16.507 -30.067 1.00 59.31 269 GLY A O 1
ATOM 2170 N N . THR A 1 270 ? 9.796 -14.272 -30.175 1.00 59.88 270 THR A N 1
ATOM 2171 C CA . THR A 1 270 ? 11.170 -14.022 -29.690 1.00 59.88 270 THR A CA 1
ATOM 2172 C C . THR A 1 270 ? 11.321 -14.235 -28.178 1.00 59.88 270 THR A C 1
ATOM 2174 O O . THR A 1 270 ? 12.437 -14.385 -27.684 1.00 59.88 270 THR A O 1
ATOM 2177 N N . ILE A 1 271 ? 10.211 -14.246 -27.432 1.00 63.00 271 ILE A N 1
ATOM 2178 C CA . ILE A 1 271 ? 10.164 -14.393 -25.973 1.00 63.00 271 ILE A CA 1
ATOM 2179 C C . ILE A 1 271 ? 9.471 -15.718 -25.660 1.00 63.00 271 ILE A C 1
ATOM 2181 O O . ILE A 1 271 ? 8.311 -15.914 -26.015 1.00 63.00 271 ILE A O 1
ATOM 2185 N N . LYS A 1 272 ? 10.187 -16.632 -25.000 1.00 65.44 272 LYS A N 1
ATOM 2186 C CA . LYS A 1 272 ? 9.620 -17.910 -24.558 1.00 65.44 272 LYS A CA 1
ATOM 2187 C C . LYS A 1 272 ? 8.764 -17.678 -23.305 1.00 65.44 272 LYS A C 1
ATOM 2189 O O . LYS A 1 272 ? 9.276 -17.064 -22.367 1.00 65.44 272 LYS A O 1
ATOM 2194 N N . PRO A 1 273 ? 7.509 -18.155 -23.253 1.00 67.12 273 PRO A N 1
ATOM 2195 C CA . PRO A 1 273 ? 6.735 -18.130 -22.019 1.00 67.12 273 PRO A CA 1
ATOM 2196 C C . PRO A 1 273 ? 7.431 -18.987 -20.951 1.00 67.12 273 PRO A C 1
ATOM 2198 O O . PRO A 1 273 ? 7.942 -20.067 -21.240 1.00 67.12 273 PRO A O 1
ATOM 2201 N N . GLU A 1 274 ? 7.455 -18.496 -19.711 1.00 66.81 274 GLU A N 1
ATOM 2202 C CA . GLU A 1 274 ? 8.059 -19.189 -18.559 1.00 66.81 274 GLU A CA 1
ATOM 2203 C C . GLU A 1 274 ? 7.264 -20.442 -18.150 1.00 66.81 274 GLU A C 1
ATOM 2205 O O . GLU A 1 274 ? 7.800 -21.374 -17.555 1.00 66.81 274 GLU A O 1
ATOM 2210 N N . TYR A 1 275 ? 5.981 -20.488 -18.515 1.00 69.31 275 TYR A N 1
ATOM 2211 C CA . TYR A 1 275 ? 5.057 -21.555 -18.153 1.00 69.31 275 TYR A CA 1
ATOM 2212 C C . TYR A 1 275 ? 4.747 -22.475 -19.347 1.00 69.31 275 TYR A C 1
ATOM 2214 O O . TYR A 1 275 ? 4.665 -22.005 -20.485 1.00 69.31 275 TYR A O 1
ATOM 2222 N N . PRO A 1 276 ? 4.519 -23.782 -19.102 1.00 72.12 276 PRO A N 1
ATOM 2223 C CA . PR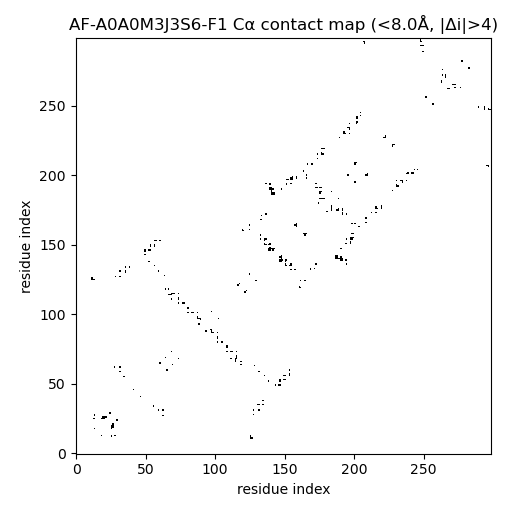O A 1 276 ? 4.173 -24.739 -20.151 1.00 72.12 276 PRO A CA 1
ATOM 2224 C C . PRO A 1 276 ? 2.834 -24.402 -20.819 1.00 72.12 276 PRO A C 1
ATOM 2226 O O . PRO A 1 276 ? 2.020 -23.646 -20.283 1.00 72.12 276 PRO A O 1
ATOM 2229 N N . THR A 1 277 ? 2.594 -24.989 -21.993 1.00 70.06 277 THR A N 1
ATOM 2230 C CA . THR A 1 277 ? 1.308 -24.913 -22.703 1.00 70.06 277 THR A CA 1
ATOM 2231 C C . THR A 1 277 ? 0.144 -25.287 -21.787 1.00 70.06 277 THR A C 1
ATOM 2233 O O . THR A 1 277 ? 0.205 -26.260 -21.032 1.00 70.06 277 THR A O 1
ATOM 2236 N N . ILE A 1 278 ? -0.916 -24.482 -21.839 1.00 73.75 278 ILE A N 1
ATOM 2237 C CA . ILE A 1 278 ? -2.080 -24.599 -20.960 1.00 73.75 278 ILE A CA 1
ATOM 2238 C C . ILE A 1 278 ? -2.818 -25.916 -21.265 1.00 73.75 278 ILE A C 1
ATOM 2240 O O . ILE A 1 278 ? -3.241 -26.148 -22.393 1.00 73.75 278 ILE A O 1
ATOM 2244 N N . SER A 1 279 ? -2.975 -26.782 -20.257 1.00 80.31 279 SER A N 1
ATOM 2245 C CA . SER A 1 279 ? -3.791 -28.004 -20.358 1.00 80.31 279 SER A CA 1
ATOM 2246 C C . SER A 1 279 ? -5.288 -27.670 -20.380 1.00 80.31 279 SER A C 1
ATOM 2248 O O . SER A 1 279 ? -5.731 -26.774 -19.655 1.00 80.31 279 SER A O 1
ATOM 2250 N N . ALA A 1 280 ? -6.078 -28.444 -21.132 1.00 80.62 280 ALA A N 1
ATOM 2251 C CA . ALA A 1 280 ? -7.538 -28.319 -21.201 1.00 80.62 280 ALA A CA 1
ATOM 2252 C C . ALA A 1 280 ? -8.215 -28.404 -19.816 1.00 80.62 280 ALA A C 1
ATOM 2254 O O . ALA A 1 280 ? -9.201 -27.717 -19.555 1.00 80.62 280 ALA A O 1
ATOM 2255 N N . GLU A 1 281 ? -7.643 -29.168 -18.880 1.00 81.62 281 GLU A N 1
ATOM 2256 C CA . GLU A 1 281 ? -8.137 -29.237 -17.498 1.00 81.62 281 GLU A CA 1
ATOM 2257 C C . GLU A 1 281 ? -7.991 -27.904 -16.752 1.00 81.62 281 GLU A C 1
ATOM 2259 O O . GLU A 1 281 ? -8.842 -27.528 -15.943 1.00 81.62 281 GLU A O 1
ATOM 2264 N N . ARG A 1 282 ? -6.904 -27.167 -17.015 1.00 82.06 282 ARG A N 1
ATOM 2265 C CA . ARG A 1 282 ? -6.652 -25.858 -16.400 1.00 82.06 282 ARG A CA 1
ATOM 2266 C C . ARG A 1 282 ? -7.583 -24.798 -16.982 1.00 82.06 282 ARG A C 1
ATOM 2268 O O . ARG A 1 282 ? -8.031 -23.933 -16.232 1.00 82.06 282 ARG A O 1
ATOM 2275 N N . GLU A 1 283 ? -7.914 -24.899 -18.270 1.00 82.56 283 GLU A N 1
ATOM 2276 C CA . GLU A 1 283 ? -8.931 -24.056 -18.912 1.00 82.56 283 GLU A CA 1
ATOM 2277 C C . GLU A 1 283 ? -10.310 -24.286 -18.277 1.00 82.56 283 GLU A C 1
ATOM 2279 O O . GLU A 1 283 ? -10.951 -23.328 -17.845 1.00 82.56 283 GLU A O 1
ATOM 2284 N N . ALA A 1 284 ? -10.730 -25.546 -18.112 1.00 84.44 284 ALA A N 1
ATOM 2285 C CA . ALA A 1 284 ? -12.005 -25.881 -17.474 1.00 84.44 284 ALA A CA 1
ATOM 2286 C C . ALA A 1 284 ? -12.087 -25.368 -16.023 1.00 84.44 284 ALA A C 1
ATOM 2288 O O . ALA A 1 284 ? -13.079 -24.746 -15.636 1.00 84.44 284 ALA A O 1
ATOM 2289 N N . LYS A 1 285 ? -11.017 -25.546 -15.233 1.00 87.50 285 LYS A N 1
ATOM 2290 C CA . LYS A 1 285 ? -10.923 -25.002 -13.865 1.00 87.50 285 LYS A CA 1
ATOM 2291 C C . LYS A 1 285 ? -10.990 -23.471 -13.840 1.00 87.50 285 LYS A C 1
ATOM 2293 O O . LYS A 1 285 ? -11.612 -22.904 -12.945 1.00 87.50 285 LYS A O 1
ATOM 2298 N N . ALA A 1 286 ? -10.370 -22.793 -14.806 1.00 84.31 286 ALA A N 1
ATOM 2299 C CA . ALA A 1 286 ? -10.410 -21.335 -14.896 1.00 84.31 286 ALA A CA 1
ATOM 2300 C C . ALA A 1 286 ? -11.821 -20.817 -15.222 1.00 84.31 286 ALA A C 1
ATOM 2302 O O . ALA A 1 286 ? -12.276 -19.864 -14.591 1.00 84.31 286 ALA A O 1
ATOM 2303 N N . ILE A 1 287 ? -12.533 -21.476 -16.143 1.00 86.06 287 ILE A N 1
ATOM 2304 C CA . ILE A 1 287 ? -13.923 -21.142 -16.491 1.00 86.06 287 ILE A CA 1
ATOM 2305 C C . ILE A 1 287 ? -14.840 -21.343 -15.280 1.00 86.06 287 ILE A C 1
ATOM 2307 O O . ILE A 1 287 ? -15.632 -20.457 -14.963 1.00 86.06 287 ILE A O 1
ATOM 2311 N N . ALA A 1 288 ? -14.690 -22.458 -14.555 1.00 87.31 288 ALA A N 1
ATOM 2312 C CA . ALA A 1 288 ? -15.449 -22.712 -13.331 1.00 87.31 288 ALA A CA 1
ATOM 2313 C C . ALA A 1 288 ? -15.215 -21.616 -12.275 1.00 87.31 288 ALA A C 1
ATOM 2315 O O . ALA A 1 288 ? -16.171 -21.049 -11.750 1.00 87.31 288 ALA A O 1
ATOM 2316 N N . LYS A 1 289 ? -13.954 -21.227 -12.039 1.00 87.06 289 LYS A N 1
ATOM 2317 C CA . LYS A 1 289 ? -13.602 -20.163 -11.083 1.00 87.06 289 LYS A CA 1
ATOM 2318 C C . LYS A 1 289 ? -14.147 -18.786 -11.490 1.00 87.06 289 LYS A C 1
ATOM 2320 O O . LYS A 1 289 ? -14.502 -17.977 -10.635 1.00 87.06 289 LYS A O 1
ATOM 2325 N N . LEU A 1 290 ? -14.225 -18.503 -12.789 1.00 83.94 290 LEU A N 1
ATOM 2326 C CA . LEU A 1 290 ? -14.799 -17.264 -13.321 1.00 83.94 290 LEU A CA 1
ATOM 2327 C C . LEU A 1 290 ? -16.334 -17.244 -13.191 1.00 83.94 290 LEU A C 1
ATOM 2329 O O . LEU A 1 290 ? -16.907 -16.215 -12.823 1.00 83.94 290 LEU A O 1
ATOM 2333 N N . ALA A 1 291 ? -16.993 -18.389 -13.378 1.00 84.12 291 ALA A N 1
ATOM 2334 C CA . ALA A 1 291 ? -18.418 -18.553 -13.090 1.00 84.12 291 ALA A CA 1
ATOM 2335 C C . ALA A 1 291 ? -18.727 -18.412 -11.585 1.00 84.12 291 ALA A C 1
ATOM 2337 O O . ALA A 1 291 ? -19.715 -17.792 -11.201 1.00 84.12 291 ALA A O 1
ATOM 2338 N N . GLU A 1 292 ? -17.870 -18.932 -10.707 1.00 8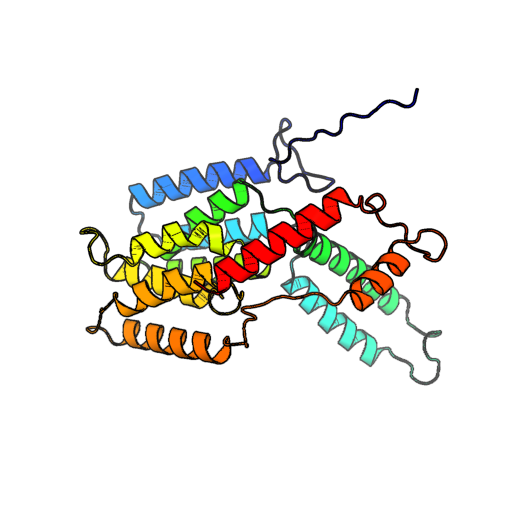5.75 292 GLU A N 1
ATOM 2339 C CA . GLU A 1 292 ? -17.993 -18.717 -9.260 1.00 85.75 292 GLU A CA 1
ATOM 2340 C C . GLU A 1 292 ? -17.798 -17.244 -8.878 1.00 85.75 292 GLU A C 1
ATOM 2342 O O . GLU A 1 292 ? -18.557 -16.712 -8.067 1.00 85.75 292 GLU A O 1
ATOM 2347 N N . LYS A 1 293 ? -16.818 -16.558 -9.484 1.00 81.00 293 LYS A N 1
ATOM 2348 C CA . LYS A 1 293 ? -16.560 -15.135 -9.219 1.00 81.00 293 LYS A CA 1
ATOM 2349 C C . LYS A 1 293 ? -17.728 -14.249 -9.660 1.00 81.00 293 LYS A C 1
ATOM 2351 O O . LYS A 1 293 ? -18.119 -13.367 -8.905 1.00 81.00 293 LYS A O 1
ATOM 2356 N N . SER A 1 294 ? -18.317 -14.504 -10.829 1.00 79.69 294 SER A N 1
ATOM 2357 C CA . SER A 1 294 ? -19.508 -13.769 -11.288 1.00 79.69 294 SER A CA 1
ATOM 2358 C C . SER A 1 294 ? -20.713 -13.997 -10.371 1.00 79.69 294 SER A C 1
ATOM 2360 O O . SER A 1 294 ? -21.323 -13.028 -9.934 1.00 79.69 294 SER A O 1
ATOM 2362 N N . LYS A 1 295 ? -20.980 -15.242 -9.952 1.00 82.25 295 LYS A N 1
ATOM 2363 C CA . LYS A 1 295 ? -22.025 -15.537 -8.950 1.00 82.25 295 LYS A CA 1
ATOM 2364 C C . LYS A 1 295 ? -21.787 -14.851 -7.603 1.00 82.25 295 LYS A C 1
ATOM 2366 O O . LYS A 1 295 ? -22.743 -14.516 -6.913 1.00 82.25 295 LYS A O 1
ATOM 2371 N N . ARG A 1 296 ? -20.525 -14.679 -7.193 1.00 79.00 296 ARG A N 1
ATOM 2372 C CA . ARG A 1 296 ? -20.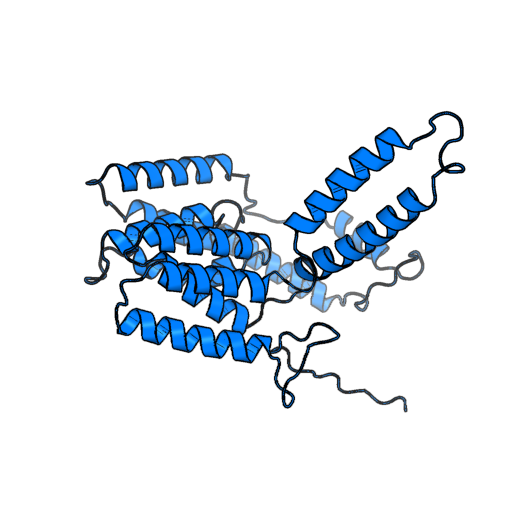173 -13.947 -5.966 1.00 79.00 296 ARG A CA 1
ATOM 2373 C C . ARG A 1 296 ? -20.425 -12.446 -6.104 1.00 79.00 296 ARG A C 1
ATOM 2375 O O . ARG A 1 296 ? -20.788 -11.836 -5.114 1.00 79.00 296 ARG A O 1
ATOM 2382 N N . ASN A 1 297 ? -20.233 -11.879 -7.293 1.00 77.19 297 ASN A N 1
ATOM 2383 C CA . ASN A 1 297 ? -20.479 -10.461 -7.562 1.00 77.19 297 ASN A CA 1
ATOM 2384 C C . ASN A 1 297 ? -21.974 -10.119 -7.662 1.00 77.19 297 ASN A C 1
ATOM 2386 O O . ASN A 1 297 ? -22.343 -8.967 -7.480 1.00 77.19 297 ASN A O 1
ATOM 2390 N N . GLU A 1 298 ? -22.825 -11.092 -7.997 1.00 73.62 298 GLU A N 1
ATOM 2391 C CA . GLU A 1 298 ? -24.286 -10.918 -8.046 1.00 73.62 298 GLU A CA 1
ATOM 2392 C C . GLU A 1 298 ? -24.941 -10.844 -6.653 1.00 73.62 298 GLU A C 1
ATOM 2394 O O . GLU A 1 298 ? -26.106 -10.461 -6.563 1.00 73.62 298 GLU A O 1
ATOM 2399 N N . LYS A 1 299 ? -24.225 -11.232 -5.590 1.00 62.06 299 LYS A N 1
ATOM 2400 C CA . LYS A 1 299 ? -24.705 -11.251 -4.200 1.00 62.06 299 LYS A CA 1
ATOM 2401 C C . LYS A 1 299 ? -24.181 -10.065 -3.401 1.00 62.06 299 LYS A C 1
ATOM 2403 O O . LYS A 1 299 ? -24.965 -9.555 -2.577 1.00 62.06 299 LYS A O 1
#